Protein AF-0000000084935051 (afdb_homodimer)

Foldseek 3Di:
DQDAAEEEEEALDPVQVVLLDVLQDQALDDVFHGYDYDYDNDPVVVVVVVVVPRHQYYHYDPPRACDDPSVVVVCQVVPPDPRDDDDDDDPDPDDDCCCPVVVDPDDADPPGDSNVSSVVVRVSSVVSVVVVD/DQDAAEEEEEALDPVQVVLLDVLQDQHLDDVFHGHDYDYDNDPVVVVVVVVVPRHQYYHYDPPRACDDPSVVVVCQVVPPDPRDDDDDDDPDPDPDCCCPVVVDPDDADPPGDSNVSSVVVRVSSVVSVVVVD

Radius of gyration: 21.09 Å; Cα contacts (8 Å, |Δi|>4): 535; chains: 2; bounding box: 36×71×48 Å

Nearest PDB structures (foldseek):
  8e9g-assembly1_O  TM=7.417E-01  e=2.378E-11  Mycolicibacterium smegmatis MC2 155
  4b09-assembly5_J  TM=4.794E-01  e=6.454E-03  Escherichia coli str. K-12 substr. MG1655
  4b09-assembly3_E  TM=4.646E-01  e=7.359E-03  Escherichia coli str. K-12 substr. MG1655
  5lwl-assembly1_B  TM=4.349E-01  e=2.543E-01  Lacticaseibacillus paracasei
  5gaj-assembly1_A  TM=3.703E-01  e=7.758E-01  synthetic construct

Structure (mmCIF, N/CA/C/O backbone):
data_AF-0000000084935051-model_v1
#
loop_
_entity.id
_entity.type
_entity.pdbx_description
1 polymer 'Putative two-component system response regulator'
#
loop_
_atom_site.group_PDB
_atom_site.id
_atom_site.type_symbol
_atom_site.label_atom_id
_atom_site.label_alt_id
_atom_site.label_comp_id
_atom_site.label_asym_id
_atom_site.label_entity_id
_atom_site.label_seq_id
_atom_site.pdbx_PDB_ins_code
_atom_site.Cartn_x
_atom_site.Cartn_y
_atom_site.Cartn_z
_atom_site.occupancy
_atom_site.B_iso_or_equiv
_atom_site.auth_seq_id
_atom_site.auth_comp_id
_atom_site.auth_asym_id
_atom_site.auth_atom_id
_atom_site.pdbx_PDB_model_num
ATOM 1 N N . MET A 1 1 ? 5.836 -36.969 -17.844 1 44.44 1 MET A N 1
ATOM 2 C CA . MET A 1 1 ? 4.652 -36.25 -17.375 1 44.44 1 MET A CA 1
ATOM 3 C C . MET A 1 1 ? 4.945 -34.781 -17.172 1 44.44 1 MET A C 1
ATOM 5 O O . MET A 1 1 ? 5.922 -34.406 -16.516 1 44.44 1 MET A O 1
ATOM 9 N N . GLN A 1 2 ? 4.547 -33.969 -18.078 1 57.22 2 GLN A N 1
ATOM 10 C CA . GLN A 1 2 ? 5.094 -32.594 -18.172 1 57.22 2 GLN A CA 1
ATOM 11 C C . GLN A 1 2 ? 4.898 -31.844 -16.859 1 57.22 2 GLN A C 1
ATOM 13 O O . GLN A 1 2 ? 3.793 -31.828 -16.312 1 57.22 2 GLN A O 1
ATOM 18 N N . SER A 1 3 ? 5.906 -31.625 -16.109 1 82.81 3 SER A N 1
ATOM 19 C CA . SER A 1 3 ? 5.891 -31.156 -14.734 1 82.81 3 SER A CA 1
ATOM 20 C C . SER A 1 3 ? 5.207 -29.797 -14.617 1 82.81 3 SER A C 1
ATOM 22 O O . SER A 1 3 ? 5.383 -28.938 -15.477 1 82.81 3 SER A O 1
ATOM 24 N N . SER A 1 4 ? 4.008 -29.812 -13.992 1 93.5 4 SER A N 1
ATOM 25 C CA . SER A 1 4 ? 3.207 -28.609 -13.789 1 93.5 4 SER A CA 1
ATOM 26 C C . SER A 1 4 ? 3.967 -27.562 -12.969 1 93.5 4 SER A C 1
ATOM 28 O O . SER A 1 4 ? 4.852 -27.906 -12.188 1 93.5 4 SER A O 1
ATOM 30 N N . ALA A 1 5 ? 3.795 -26.406 -13.398 1 96.25 5 ALA A N 1
ATOM 31 C CA . ALA A 1 5 ? 4.297 -25.312 -12.555 1 96.25 5 ALA A CA 1
ATOM 32 C C . ALA A 1 5 ? 3.387 -25.094 -11.352 1 96.25 5 ALA A C 1
ATOM 34 O O . ALA A 1 5 ? 2.16 -25.062 -11.492 1 96.25 5 ALA A O 1
ATOM 35 N N . THR A 1 6 ? 3.971 -25.016 -10.203 1 96.81 6 THR A N 1
ATOM 36 C CA . THR A 1 6 ? 3.201 -24.766 -8.992 1 96.81 6 THR A CA 1
ATOM 37 C C . THR A 1 6 ? 3.084 -23.266 -8.719 1 96.81 6 THR A C 1
ATOM 39 O O . THR A 1 6 ? 4.094 -22.578 -8.539 1 96.81 6 THR A O 1
ATOM 42 N N . VAL A 1 7 ? 1.839 -22.75 -8.602 1 97.44 7 VAL A N 1
ATOM 43 C CA . VAL A 1 7 ? 1.553 -21.344 -8.352 1 97.44 7 VAL A CA 1
ATOM 44 C C . VAL A 1 7 ? 0.813 -21.203 -7.023 1 97.44 7 VAL A C 1
ATOM 46 O O . VAL A 1 7 ? -0.27 -21.766 -6.844 1 97.44 7 VAL A O 1
ATOM 49 N N . LEU A 1 8 ? 1.463 -20.516 -6.148 1 97.31 8 LEU A N 1
ATOM 50 C CA . LEU A 1 8 ? 0.81 -20.172 -4.891 1 97.31 8 LEU A CA 1
ATOM 51 C C . LEU A 1 8 ? -0.001 -18.891 -5.023 1 97.31 8 LEU A C 1
ATOM 53 O O . LEU A 1 8 ? 0.495 -17.891 -5.547 1 97.31 8 LEU A O 1
ATOM 57 N N . VAL A 1 9 ? -1.303 -18.922 -4.594 1 96.75 9 VAL A N 1
ATOM 58 C CA . VAL A 1 9 ? -2.166 -17.75 -4.617 1 96.75 9 VAL A CA 1
ATOM 59 C C . VAL A 1 9 ? -2.631 -17.422 -3.203 1 96.75 9 VAL A C 1
ATOM 61 O O . VAL A 1 9 ? -3.219 -18.266 -2.523 1 96.75 9 VAL A O 1
ATOM 64 N N . TYR A 1 10 ? -2.303 -16.172 -2.818 1 93.38 10 TYR A N 1
ATOM 65 C CA . TYR A 1 10 ? -2.717 -15.695 -1.503 1 93.38 10 TYR A CA 1
ATOM 66 C C . TYR A 1 10 ? -3.734 -14.57 -1.622 1 93.38 10 TYR A C 1
ATOM 68 O O . TYR A 1 10 ? -3.467 -13.547 -2.268 1 93.38 10 TYR A O 1
ATOM 76 N N . SER A 1 11 ? -4.84 -14.812 -0.959 1 89.69 11 SER A N 1
ATOM 77 C CA . SER A 1 11 ? -5.844 -13.789 -0.671 1 89.69 11 SER A CA 1
ATOM 78 C C . SER A 1 11 ? -6.777 -14.234 0.449 1 89.69 11 SER A C 1
ATOM 80 O O . SER A 1 11 ? -7.18 -15.398 0.504 1 89.69 11 SER A O 1
ATOM 82 N N . ASP A 1 12 ? -7.082 -13.305 1.289 1 85.38 12 ASP A N 1
ATOM 83 C CA . ASP A 1 12 ? -8.062 -13.633 2.316 1 85.38 12 ASP A CA 1
ATOM 84 C C . ASP A 1 12 ? -9.477 -13.648 1.738 1 85.38 12 ASP A C 1
ATOM 86 O O . ASP A 1 12 ? -10.43 -14.039 2.418 1 85.38 12 ASP A O 1
ATOM 90 N N . ASP A 1 13 ? -9.68 -13.258 0.487 1 87.44 13 ASP A N 1
ATOM 91 C CA . ASP A 1 13 ? -10.961 -13.258 -0.212 1 87.44 13 ASP A CA 1
ATOM 92 C C . ASP A 1 13 ? -11.055 -14.422 -1.198 1 87.44 13 ASP A C 1
ATOM 94 O O . ASP A 1 13 ? -10.32 -14.461 -2.188 1 87.44 13 ASP A O 1
ATOM 98 N N . ALA A 1 14 ? -11.961 -15.32 -0.967 1 93.62 14 ALA A N 1
ATOM 99 C CA . ALA A 1 14 ? -12.109 -16.516 -1.792 1 93.62 14 ALA A CA 1
ATOM 100 C C . ALA A 1 14 ? -12.445 -16.156 -3.234 1 93.62 14 ALA A C 1
ATOM 102 O O . ALA A 1 14 ? -12.023 -16.828 -4.172 1 93.62 14 ALA A O 1
ATOM 103 N N . ASN A 1 15 ? -13.211 -15.078 -3.424 1 93.38 15 ASN A N 1
ATOM 104 C CA . ASN A 1 15 ? -13.562 -14.648 -4.77 1 93.38 15 ASN A CA 1
ATOM 105 C C . ASN A 1 15 ? -12.32 -14.227 -5.562 1 93.38 15 ASN A C 1
ATOM 107 O O . ASN A 1 15 ? -12.211 -14.531 -6.75 1 93.38 15 ASN A O 1
ATOM 111 N N . THR A 1 16 ? -11.414 -13.555 -4.848 1 91.5 16 THR A N 1
ATOM 112 C CA . THR A 1 16 ? -10.172 -13.141 -5.492 1 91.5 16 THR A CA 1
ATOM 113 C C . THR A 1 16 ? -9.352 -14.359 -5.918 1 91.5 16 THR A C 1
ATOM 115 O O . THR A 1 16 ? -8.836 -14.406 -7.039 1 91.5 16 THR A O 1
ATOM 118 N N . ARG A 1 17 ? -9.242 -15.359 -5.027 1 95.38 17 ARG A N 1
ATOM 119 C CA . ARG A 1 17 ? -8.5 -16.578 -5.371 1 95.38 17 ARG A CA 1
ATOM 120 C C . ARG A 1 17 ? -9.117 -17.266 -6.582 1 95.38 17 ARG A C 1
ATOM 122 O O . ARG A 1 17 ? -8.406 -17.703 -7.484 1 95.38 17 ARG A O 1
ATOM 129 N N . GLU A 1 18 ? -10.414 -17.359 -6.645 1 95.62 18 GLU A N 1
ATOM 130 C CA . GLU A 1 18 ? -11.117 -17.984 -7.758 1 95.62 18 GLU A CA 1
ATOM 131 C C . GLU A 1 18 ? -10.891 -17.219 -9.055 1 95.62 18 GLU A C 1
ATOM 133 O O . GLU A 1 18 ? -10.68 -17.828 -10.109 1 95.62 18 GLU A O 1
ATOM 138 N N . GLN A 1 19 ? -10.984 -15.906 -8.977 1 94.56 19 GLN A N 1
ATOM 139 C CA . GLN A 1 19 ? -10.766 -15.055 -10.141 1 94.56 19 GLN A CA 1
ATOM 140 C C . GLN A 1 19 ? -9.375 -15.289 -10.734 1 94.56 19 GLN A C 1
ATOM 142 O O . GLN A 1 19 ? -9.219 -15.344 -11.953 1 94.56 19 GLN A O 1
ATOM 147 N N . VAL A 1 20 ? -8.391 -15.383 -9.898 1 96 20 VAL A N 1
ATOM 148 C CA . VAL A 1 20 ? -7.008 -15.602 -10.312 1 96 20 VAL A CA 1
ATOM 149 C C . VAL A 1 20 ? -6.895 -16.938 -11.047 1 96 20 VAL A C 1
ATOM 151 O O . VAL A 1 20 ? -6.301 -17.016 -12.125 1 96 20 VAL A O 1
ATOM 154 N N . ARG A 1 21 ? -7.453 -17.969 -10.477 1 95.5 21 ARG A N 1
ATOM 155 C CA . ARG A 1 21 ? -7.41 -19.297 -11.078 1 95.5 21 ARG A CA 1
ATOM 156 C C . ARG A 1 21 ? -8.078 -19.281 -12.453 1 95.5 21 ARG A C 1
ATOM 158 O O . ARG A 1 21 ? -7.527 -19.828 -13.414 1 95.5 21 ARG A O 1
ATOM 165 N N . LEU A 1 22 ? -9.211 -18.656 -12.531 1 94.94 22 LEU A N 1
ATOM 166 C CA . LEU A 1 22 ? -9.961 -18.609 -13.781 1 94.94 22 LEU A CA 1
ATOM 167 C C . LEU A 1 22 ? -9.211 -17.812 -14.836 1 94.94 22 LEU A C 1
ATOM 169 O O . LEU A 1 22 ? -9.195 -18.188 -16.016 1 94.94 22 LEU A O 1
ATOM 173 N N . ALA A 1 23 ? -8.617 -16.719 -14.414 1 95.31 23 ALA A N 1
ATOM 174 C CA . ALA A 1 23 ? -7.898 -15.844 -15.336 1 95.31 23 ALA A CA 1
ATOM 175 C C . ALA A 1 23 ? -6.672 -16.531 -15.914 1 95.31 23 ALA A C 1
ATOM 177 O O . ALA A 1 23 ? -6.328 -16.344 -17.078 1 95.31 23 ALA A O 1
ATOM 178 N N . ALA A 1 24 ? -6 -17.297 -15.094 1 94.12 24 ALA A N 1
ATOM 179 C CA . ALA A 1 24 ? -4.801 -18.016 -15.531 1 94.12 24 ALA A CA 1
ATOM 180 C C . ALA A 1 24 ? -5.16 -19.172 -16.453 1 94.12 24 ALA A C 1
ATOM 182 O O . ALA A 1 24 ? -4.445 -19.453 -17.406 1 94.12 24 ALA A O 1
ATOM 183 N N . GLY A 1 25 ? -6.25 -19.812 -16.125 1 90.06 25 GLY A N 1
ATOM 184 C CA . GLY A 1 25 ? -6.559 -21.062 -16.812 1 90.06 25 GLY A CA 1
ATOM 185 C C . GLY A 1 25 ? -5.598 -22.188 -16.453 1 90.06 25 GLY A C 1
ATOM 186 O O . GLY A 1 25 ? -4.836 -22.078 -15.492 1 90.06 25 GLY A O 1
ATOM 187 N N . ARG A 1 26 ? -5.637 -23.281 -17.25 1 89.31 26 ARG A N 1
ATOM 188 C CA . ARG A 1 26 ? -4.789 -24.438 -17 1 89.31 26 ARG A CA 1
ATOM 189 C C . ARG A 1 26 ? -3.385 -24.219 -17.547 1 89.31 26 ARG A C 1
ATOM 191 O O . ARG A 1 26 ? -2.414 -24.781 -17.047 1 89.31 26 ARG A O 1
ATOM 198 N N . ARG A 1 27 ? -3.385 -23.391 -18.547 1 92.69 27 ARG A N 1
ATOM 199 C CA . ARG A 1 27 ? -2.121 -23.078 -19.203 1 92.69 27 ARG A CA 1
ATOM 200 C C . ARG A 1 27 ? -2.072 -21.625 -19.656 1 92.69 27 ARG A C 1
ATOM 202 O O . ARG A 1 27 ? -2.713 -21.25 -20.641 1 92.69 27 ARG A O 1
ATOM 209 N N . PRO A 1 28 ? -1.292 -20.828 -18.969 1 94.44 28 PRO A N 1
ATOM 210 C CA . PRO A 1 28 ? -1.303 -19.391 -19.234 1 94.44 28 PRO A CA 1
ATOM 211 C C . PRO A 1 28 ? -0.692 -19.031 -20.594 1 94.44 28 PRO A C 1
ATOM 213 O O . PRO A 1 28 ? -0.958 -17.953 -21.125 1 94.44 28 PRO A O 1
ATOM 216 N N . ALA A 1 29 ? 0.172 -19.922 -21.109 1 94.19 29 ALA A N 1
ATOM 217 C CA . ALA A 1 29 ? 0.758 -19.781 -22.438 1 94.19 29 ALA A CA 1
ATOM 218 C C . ALA A 1 29 ? 1.163 -21.125 -23.016 1 94.19 29 ALA A C 1
ATOM 220 O O . ALA A 1 29 ? 1.393 -22.078 -22.281 1 94.19 29 ALA A O 1
ATOM 221 N N . SER A 1 30 ? 1.334 -21.188 -24.297 1 93.19 30 SER A N 1
ATOM 222 C CA . SER A 1 30 ? 1.591 -22.453 -24.969 1 93.19 30 SER A CA 1
ATOM 223 C C . SER A 1 30 ? 2.99 -22.969 -24.656 1 93.19 30 SER A C 1
ATOM 225 O O . SER A 1 30 ? 3.232 -24.172 -24.703 1 93.19 30 SER A O 1
ATOM 227 N N . ASP A 1 31 ? 3.881 -22.141 -24.344 1 93.69 31 ASP A N 1
ATOM 228 C CA . ASP A 1 31 ? 5.281 -22.531 -24.188 1 93.69 31 ASP A CA 1
ATOM 229 C C . ASP A 1 31 ? 5.617 -22.781 -22.719 1 93.69 31 ASP A C 1
ATOM 231 O O . ASP A 1 31 ? 6.781 -22.969 -22.375 1 93.69 31 ASP A O 1
ATOM 235 N N . VAL A 1 32 ? 4.582 -22.688 -21.859 1 94.44 32 VAL A N 1
ATOM 236 C CA . VAL A 1 32 ? 4.812 -22.953 -20.438 1 94.44 32 VAL A CA 1
ATOM 237 C C . VAL A 1 32 ? 4.008 -24.188 -20.016 1 94.44 32 VAL A C 1
ATOM 239 O O . VAL A 1 32 ? 3.021 -24.547 -20.672 1 94.44 32 VAL A O 1
ATOM 242 N N . PRO A 1 33 ? 4.488 -24.875 -19.047 1 94.88 33 PRO A N 1
ATOM 243 C CA . PRO A 1 33 ? 3.734 -26.031 -18.578 1 94.88 33 PRO A CA 1
ATOM 244 C C . PRO A 1 33 ? 2.385 -25.656 -17.969 1 94.88 33 PRO A C 1
ATOM 246 O O . PRO A 1 33 ? 2.131 -24.484 -17.703 1 94.88 33 PRO A O 1
ATOM 249 N N . PRO A 1 34 ? 1.568 -26.703 -17.812 1 95.94 34 PRO A N 1
ATOM 250 C CA . PRO A 1 34 ? 0.335 -26.453 -17.062 1 95.94 34 PRO A CA 1
ATOM 251 C C . PRO A 1 34 ? 0.6 -25.984 -15.633 1 95.94 34 PRO A C 1
ATOM 253 O O . PRO A 1 34 ? 1.688 -26.219 -15.094 1 95.94 34 PRO A O 1
ATOM 256 N N . VAL A 1 35 ? -0.457 -25.344 -15.07 1 96.31 35 VAL A N 1
ATOM 257 C CA . VAL A 1 35 ? -0.266 -24.734 -13.758 1 96.31 35 VAL A CA 1
ATOM 258 C C . VAL A 1 35 ? -1.113 -25.469 -12.719 1 96.31 35 VAL A C 1
ATOM 260 O O . VAL A 1 35 ? -2.266 -25.828 -12.984 1 96.31 35 VAL A O 1
ATOM 263 N N . GLU A 1 36 ? -0.529 -25.797 -11.609 1 96.12 36 GLU A N 1
ATOM 264 C CA . GLU A 1 36 ? -1.229 -26.234 -10.406 1 96.12 36 GLU A CA 1
ATOM 265 C C . GLU A 1 36 ? -1.255 -25.141 -9.344 1 96.12 36 GLU A C 1
ATOM 267 O O . GLU A 1 36 ? -0.218 -24.562 -9.023 1 96.12 36 GLU A O 1
ATOM 272 N N . PHE A 1 37 ? -2.461 -24.922 -8.742 1 97.06 37 PHE A N 1
ATOM 273 C CA . PHE A 1 37 ? -2.602 -23.828 -7.797 1 97.06 37 PHE A CA 1
ATOM 274 C C . PHE A 1 37 ? -2.613 -24.344 -6.363 1 97.06 37 PHE A C 1
ATOM 276 O O . PHE A 1 37 ? -3.225 -25.375 -6.078 1 97.06 37 PHE A O 1
ATOM 283 N N . VAL A 1 38 ? -1.902 -23.734 -5.57 1 97 38 VAL A N 1
ATOM 284 C CA . VAL A 1 38 ? -1.997 -23.875 -4.121 1 97 38 VAL A CA 1
ATOM 285 C C . VAL A 1 38 ? -2.6 -22.594 -3.521 1 97 38 VAL A C 1
ATOM 287 O O . VAL A 1 38 ? -1.998 -21.531 -3.592 1 97 38 VAL A O 1
ATOM 290 N N . GLU A 1 39 ? -3.781 -22.734 -2.912 1 96.94 39 GLU A N 1
ATOM 291 C CA . GLU A 1 39 ? -4.484 -21.562 -2.387 1 96.94 39 GLU A CA 1
ATOM 292 C C . GLU A 1 39 ? -4.191 -21.359 -0.902 1 96.94 39 GLU A C 1
ATOM 294 O O . GLU A 1 39 ? -4.211 -22.328 -0.128 1 96.94 39 GLU A O 1
ATOM 299 N N . CYS A 1 40 ? -3.863 -20.172 -0.555 1 94.81 40 CYS A N 1
ATOM 300 C CA . CYS A 1 40 ? -3.646 -19.781 0.833 1 94.81 40 CYS A CA 1
ATOM 301 C C . CYS A 1 40 ? -4.555 -18.625 1.221 1 94.81 40 CYS A C 1
ATOM 303 O O . CYS A 1 40 ? -4.633 -17.625 0.505 1 94.81 40 CYS A O 1
ATOM 305 N N . ALA A 1 41 ? -5.172 -18.781 2.404 1 92.31 41 ALA A N 1
ATOM 306 C CA . ALA A 1 41 ? -6.098 -17.734 2.848 1 92.31 41 ALA A CA 1
ATOM 307 C C . ALA A 1 41 ? -5.477 -16.891 3.947 1 92.31 41 ALA A C 1
ATOM 309 O O . ALA A 1 41 ? -6.066 -15.891 4.371 1 92.31 41 ALA A O 1
ATOM 310 N N . THR A 1 42 ? -4.273 -17.344 4.406 1 85.94 42 THR A N 1
ATOM 311 C CA . THR A 1 42 ? -3.594 -16.625 5.477 1 85.94 42 THR A CA 1
ATOM 312 C C . THR A 1 42 ? -2.102 -16.516 5.184 1 85.94 42 THR A C 1
ATOM 314 O O . THR A 1 42 ? -1.531 -17.344 4.48 1 85.94 42 THR A O 1
ATOM 317 N N . LEU A 1 43 ? -1.52 -15.477 5.738 1 83.81 43 LEU A N 1
ATOM 318 C CA . LEU A 1 43 ? -0.095 -15.242 5.527 1 83.81 43 LEU A CA 1
ATOM 319 C C . LEU A 1 43 ? 0.735 -16.375 6.117 1 83.81 43 LEU A C 1
ATOM 321 O O . LEU A 1 43 ? 1.697 -16.844 5.5 1 83.81 43 LEU A O 1
ATOM 325 N N . PRO A 1 44 ? 0.378 -16.875 7.344 1 84.94 44 PRO A N 1
ATOM 326 C CA . PRO A 1 44 ? 1.146 -18.016 7.871 1 84.94 44 PRO A CA 1
ATOM 327 C C . PRO A 1 44 ? 1.135 -19.219 6.934 1 84.94 44 PRO A C 1
ATOM 329 O O . PRO A 1 44 ? 2.146 -19.906 6.805 1 84.94 44 PRO A O 1
ATOM 332 N N . ALA A 1 45 ? 0.022 -19.469 6.27 1 91.19 45 ALA A N 1
ATOM 333 C CA . ALA A 1 45 ? -0.068 -20.578 5.316 1 91.19 45 ALA A CA 1
ATOM 334 C C . ALA A 1 45 ? 0.868 -20.359 4.133 1 91.19 45 ALA A C 1
ATOM 336 O O . ALA A 1 45 ? 1.472 -21.312 3.625 1 91.19 45 ALA A O 1
ATOM 337 N N . VAL A 1 46 ? 0.992 -19.062 3.711 1 91.38 46 VAL A N 1
ATOM 338 C CA . VAL A 1 46 ? 1.887 -18.719 2.613 1 91.38 46 VAL A CA 1
ATOM 339 C C . VAL A 1 46 ? 3.332 -19.016 3.008 1 91.38 46 VAL A C 1
ATOM 341 O O . VAL A 1 46 ? 4.059 -19.688 2.271 1 91.38 46 VAL A O 1
ATOM 344 N N . LEU A 1 47 ? 3.705 -18.531 4.199 1 87.94 47 LEU A N 1
ATOM 345 C CA . LEU A 1 47 ? 5.082 -18.688 4.66 1 87.94 47 LEU A CA 1
ATOM 346 C C . LEU A 1 47 ? 5.43 -20.172 4.832 1 87.94 47 LEU A C 1
ATOM 348 O O . LEU A 1 47 ? 6.516 -20.609 4.441 1 87.94 47 LEU A O 1
ATOM 352 N N . LYS A 1 48 ? 4.527 -20.875 5.387 1 90.44 48 LYS A N 1
ATOM 353 C CA . LYS A 1 48 ? 4.723 -22.312 5.566 1 90.44 48 LYS A CA 1
ATOM 354 C C . LYS A 1 48 ? 4.914 -23.016 4.227 1 90.44 48 LYS A C 1
ATOM 356 O O . LYS A 1 48 ? 5.848 -23.812 4.059 1 90.44 48 LYS A O 1
ATOM 361 N N . ARG A 1 49 ? 4.02 -22.703 3.281 1 94.62 49 ARG A N 1
ATOM 362 C CA . ARG A 1 49 ? 4.066 -23.359 1.981 1 94.62 49 ARG A CA 1
ATOM 363 C C . ARG A 1 49 ? 5.336 -22.984 1.225 1 94.62 49 ARG A C 1
ATOM 365 O O . ARG A 1 49 ? 5.918 -23.828 0.532 1 94.62 49 ARG A O 1
ATOM 372 N N . LEU A 1 50 ? 5.777 -21.766 1.298 1 93.5 50 LEU A N 1
ATOM 373 C CA . LEU A 1 50 ? 7 -21.328 0.632 1 93.5 50 LEU A CA 1
ATOM 374 C C . LEU A 1 50 ? 8.219 -22 1.252 1 93.5 50 LEU A C 1
ATOM 376 O O . LEU A 1 50 ? 9.172 -22.359 0.544 1 93.5 50 LEU A O 1
ATOM 380 N N . ASP A 1 51 ? 8.148 -22.188 2.535 1 87.56 51 ASP A N 1
ATOM 381 C CA . ASP A 1 51 ? 9.242 -22.844 3.25 1 87.56 51 ASP A CA 1
ATOM 382 C C . ASP A 1 51 ? 9.391 -24.297 2.811 1 87.56 51 ASP A C 1
ATOM 384 O O . ASP A 1 51 ? 10.508 -24.828 2.787 1 87.56 51 ASP A O 1
ATOM 388 N N . GLU A 1 52 ? 8.297 -24.953 2.512 1 91.69 52 GLU A N 1
ATOM 389 C CA . GLU A 1 52 ? 8.305 -26.344 2.061 1 91.69 52 GLU A CA 1
ATOM 390 C C . GLU A 1 52 ? 8.938 -26.469 0.681 1 91.69 52 GLU A C 1
ATOM 392 O O . GLU A 1 52 ? 9.359 -27.562 0.284 1 91.69 52 GLU A O 1
ATOM 397 N N . GLY A 1 53 ? 8.977 -25.375 -0.077 1 89.94 53 GLY A N 1
ATOM 398 C CA . GLY A 1 53 ? 9.578 -25.391 -1.397 1 89.94 53 GLY A CA 1
ATOM 399 C C . GLY A 1 53 ? 8.633 -25.859 -2.488 1 89.94 53 GLY A C 1
ATOM 400 O O . GLY A 1 53 ? 7.465 -26.141 -2.223 1 89.94 53 GLY A O 1
ATOM 401 N N . GLY A 1 54 ? 9.109 -25.766 -3.756 1 92.62 54 GLY A N 1
ATOM 402 C CA . GLY A 1 54 ? 8.383 -26.328 -4.887 1 92.62 54 GLY A CA 1
ATOM 403 C C . GLY A 1 54 ? 7.43 -25.344 -5.535 1 92.62 54 GLY A C 1
ATOM 404 O O . GLY A 1 54 ? 6.719 -25.688 -6.477 1 92.62 54 GLY A O 1
ATOM 405 N N . VAL A 1 55 ? 7.398 -24.172 -5.027 1 96.06 55 VAL A N 1
ATOM 406 C CA . VAL A 1 55 ? 6.566 -23.125 -5.629 1 96.06 55 VAL A CA 1
ATOM 407 C C . VAL A 1 55 ? 7.355 -22.406 -6.719 1 96.06 55 VAL A C 1
ATOM 409 O O . VAL A 1 55 ? 8.484 -21.969 -6.492 1 96.06 55 VAL A O 1
ATOM 412 N N . ASP A 1 56 ? 6.734 -22.297 -7.844 1 95.81 56 ASP A N 1
ATOM 413 C CA . ASP A 1 56 ? 7.422 -21.688 -8.969 1 95.81 56 ASP A CA 1
ATOM 414 C C . ASP A 1 56 ? 7.117 -20.188 -9.047 1 95.81 56 ASP A C 1
ATOM 416 O O . ASP A 1 56 ? 7.98 -19.391 -9.43 1 95.81 56 ASP A O 1
ATOM 420 N N . VAL A 1 57 ? 5.898 -19.812 -8.727 1 96.69 57 VAL A N 1
ATOM 421 C CA . VAL A 1 57 ? 5.469 -18.422 -8.727 1 96.69 57 VAL A CA 1
ATOM 422 C C . VAL A 1 57 ? 4.496 -18.188 -7.57 1 96.69 57 VAL A C 1
ATOM 424 O O . VAL A 1 57 ? 3.672 -19.047 -7.258 1 96.69 57 VAL A O 1
ATOM 427 N N . CYS A 1 58 ? 4.625 -17.031 -6.98 1 95.75 58 CYS A N 1
ATOM 428 C CA . CYS A 1 58 ? 3.723 -16.625 -5.914 1 95.75 58 CYS A CA 1
ATOM 429 C C . CYS A 1 58 ? 2.871 -15.43 -6.352 1 95.75 58 CYS A C 1
ATOM 431 O O . CYS A 1 58 ? 3.4 -14.414 -6.805 1 95.75 58 CYS A O 1
ATOM 433 N N . VAL A 1 59 ? 1.547 -15.578 -6.27 1 94.81 59 VAL A N 1
ATOM 434 C CA . VAL A 1 59 ? 0.6 -14.5 -6.535 1 94.81 59 VAL A CA 1
ATOM 435 C C . VAL A 1 59 ? 0.011 -13.992 -5.219 1 94.81 59 VAL A C 1
ATOM 437 O O . VAL A 1 59 ? -0.623 -14.75 -4.484 1 94.81 59 VAL A O 1
ATOM 440 N N . LEU A 1 60 ? 0.241 -12.75 -4.965 1 89.88 60 LEU A N 1
ATOM 441 C CA . LEU A 1 60 ? -0.173 -12.172 -3.688 1 89.88 60 LEU A CA 1
ATOM 442 C C . LEU A 1 60 ? -1.211 -11.078 -3.896 1 89.88 60 LEU A C 1
ATOM 444 O O . LEU A 1 60 ? -1.036 -10.203 -4.75 1 89.88 60 LEU A O 1
ATOM 448 N N . ASP A 1 61 ? -2.236 -11.188 -3.096 1 85 61 ASP A N 1
ATOM 449 C CA . ASP A 1 61 ? -3.199 -10.094 -3.059 1 85 61 ASP A CA 1
ATOM 450 C C . ASP A 1 61 ? -2.668 -8.914 -2.24 1 85 61 ASP A C 1
ATOM 452 O O . ASP A 1 61 ? -2.553 -9.008 -1.017 1 85 61 ASP A O 1
ATOM 456 N N . GLY A 1 62 ? -2.406 -7.879 -2.857 1 77.69 62 GLY A N 1
ATOM 457 C CA . GLY A 1 62 ? -1.866 -6.695 -2.209 1 77.69 62 GLY A CA 1
ATOM 458 C C . GLY A 1 62 ? -2.842 -6.047 -1.245 1 77.69 62 GLY A C 1
ATOM 459 O O . GLY A 1 62 ? -2.445 -5.23 -0.408 1 77.69 62 GLY A O 1
ATOM 460 N N . GLU A 1 63 ? -4.152 -6.477 -1.315 1 68.62 63 GLU A N 1
ATOM 461 C CA . GLU A 1 63 ? -5.203 -5.84 -0.526 1 68.62 63 GLU A CA 1
ATOM 462 C C . GLU A 1 63 ? -5.594 -6.699 0.671 1 68.62 63 GLU A C 1
ATOM 464 O O . GLU A 1 63 ? -6.469 -6.324 1.454 1 68.62 63 GLU A O 1
ATOM 469 N N . ALA A 1 64 ? -5.102 -7.77 0.766 1 68 64 ALA A N 1
ATOM 470 C CA . ALA A 1 64 ? -5.512 -8.711 1.803 1 68 64 ALA A CA 1
ATOM 471 C C . ALA A 1 64 ? -5.195 -8.172 3.193 1 68 64 ALA A C 1
ATOM 473 O O . ALA A 1 64 ? -5.887 -8.492 4.164 1 68 64 ALA A O 1
ATOM 474 N N . VAL A 1 65 ? -4.145 -7.57 3.465 1 56.81 65 VAL A N 1
ATOM 475 C CA . VAL A 1 65 ? -3.795 -7.055 4.785 1 56.81 65 VAL A CA 1
ATOM 476 C C . VAL A 1 65 ? -3.521 -5.555 4.695 1 56.81 65 VAL A C 1
ATOM 478 O O . VAL A 1 65 ? -2.783 -5.102 3.818 1 56.81 65 VAL A O 1
ATOM 481 N N . PRO A 1 66 ? -4.492 -4.805 5.375 1 50.53 66 PRO A N 1
ATOM 482 C CA . PRO A 1 66 ? -4.156 -3.379 5.426 1 50.53 66 PRO A CA 1
ATOM 483 C C . PRO A 1 66 ? -2.717 -3.129 5.875 1 50.53 66 PRO A C 1
ATOM 485 O O . PRO A 1 66 ? -2.24 -3.768 6.816 1 50.53 66 PRO A O 1
ATOM 488 N N . ALA A 1 67 ? -1.664 -3.105 4.984 1 51.62 67 ALA A N 1
ATOM 489 C CA . ALA A 1 67 ? -0.324 -3.004 5.555 1 51.62 67 ALA A CA 1
ATOM 490 C C . ALA A 1 67 ? 0.395 -1.755 5.051 1 51.62 67 ALA A C 1
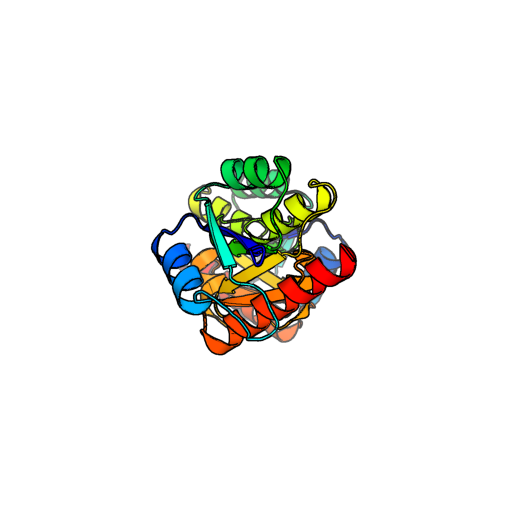ATOM 492 O O . ALA A 1 67 ? -0.016 -1.154 4.055 1 51.62 67 ALA A O 1
ATOM 493 N N . GLY A 1 68 ? 1.245 -1.03 5.875 1 56.47 68 GLY A N 1
ATOM 494 C CA . GLY A 1 68 ? 2.02 0.173 5.613 1 56.47 68 GLY A CA 1
ATOM 495 C C . GLY A 1 68 ? 1.297 1.445 6.016 1 56.47 68 GLY A C 1
ATOM 496 O O . GLY A 1 68 ? 0.563 1.463 7.008 1 56.47 68 GLY A O 1
ATOM 497 N N . GLY A 1 69 ? 1.789 2.465 5.34 1 60.62 69 GLY A N 1
ATOM 498 C CA . GLY A 1 69 ? 1.151 3.736 5.641 1 60.62 69 GLY A CA 1
ATOM 499 C C . GLY A 1 69 ? -0.357 3.699 5.484 1 60.62 69 GLY A C 1
ATOM 500 O O . GLY A 1 69 ? -1.084 4.305 6.273 1 60.62 69 GLY A O 1
ATOM 501 N N . MET A 1 70 ? -0.744 2.789 4.527 1 65.25 70 MET A N 1
ATOM 502 C CA . MET A 1 70 ? -2.184 2.617 4.352 1 65.25 70 MET A CA 1
ATOM 503 C C . MET A 1 70 ? -2.791 1.862 5.527 1 65.25 70 MET A C 1
ATOM 505 O O . MET A 1 70 ? -3.883 2.201 5.992 1 65.25 70 MET A O 1
ATOM 509 N N . GLY A 1 71 ? -2.082 0.862 5.852 1 66.5 71 GLY A N 1
ATOM 510 C CA . GLY A 1 71 ? -2.514 0.139 7.039 1 66.5 71 GLY A CA 1
ATOM 511 C C . GLY A 1 71 ? -2.5 0.991 8.297 1 66.5 71 GLY A C 1
ATOM 512 O O . GLY A 1 71 ? -3.406 0.896 9.125 1 66.5 71 GLY A O 1
ATOM 513 N N . VAL A 1 72 ? -1.465 1.829 8.352 1 71.06 72 VAL A N 1
ATOM 514 C CA . VAL A 1 72 ? -1.37 2.738 9.492 1 71.06 72 VAL A CA 1
ATOM 515 C C . VAL A 1 72 ? -2.562 3.691 9.492 1 71.06 72 VAL A C 1
ATOM 517 O O . VAL A 1 72 ? -3.154 3.955 10.547 1 71.06 72 VAL A O 1
ATOM 520 N N . CYS A 1 73 ? -2.801 4.184 8.312 1 78.25 73 CYS A N 1
ATOM 521 C CA . CYS A 1 73 ? -3.943 5.086 8.203 1 78.25 73 CYS A CA 1
ATOM 522 C C . CYS A 1 73 ? -5.227 4.398 8.656 1 78.25 73 CYS A C 1
ATOM 524 O O . CYS A 1 73 ? -6.004 4.965 9.43 1 78.25 73 CYS A O 1
ATOM 526 N N . ARG A 1 74 ? -5.387 3.188 8.25 1 74.88 74 ARG A N 1
ATOM 527 C CA . ARG A 1 74 ? -6.574 2.432 8.641 1 74.88 74 ARG A CA 1
ATOM 528 C C . ARG A 1 74 ? -6.605 2.195 10.141 1 74.88 74 ARG A C 1
ATOM 530 O O . ARG A 1 74 ? -7.652 2.34 10.781 1 74.88 74 ARG A O 1
ATOM 537 N N . GLN A 1 75 ? -5.547 1.822 10.625 1 73 75 GLN A N 1
ATOM 538 C CA . GLN A 1 75 ? -5.438 1.589 12.062 1 73 75 GLN A CA 1
ATOM 539 C C . GLN A 1 75 ? -5.785 2.848 12.852 1 73 75 GLN A C 1
ATOM 541 O O . GLN A 1 75 ? -6.547 2.789 13.82 1 73 75 GLN A O 1
ATOM 546 N N . ILE A 1 76 ? -5.215 3.922 12.43 1 80.88 76 ILE A N 1
ATOM 547 C CA . ILE A 1 76 ? -5.438 5.195 13.109 1 80.88 76 ILE A CA 1
ATOM 548 C C . ILE A 1 76 ? -6.91 5.586 13 1 80.88 76 ILE A C 1
ATOM 550 O O . ILE A 1 76 ? -7.523 5.988 13.992 1 80.88 76 ILE A O 1
ATOM 554 N N . LYS A 1 77 ? -7.438 5.375 11.844 1 82.12 77 LYS A N 1
ATOM 555 C CA . LYS A 1 77 ? -8.836 5.727 11.625 1 82.12 77 LYS A CA 1
ATOM 556 C C . LYS A 1 77 ? -9.766 4.848 12.453 1 82.12 77 LYS A C 1
ATOM 558 O O . LYS A 1 77 ? -10.805 5.312 12.93 1 82.12 77 LYS A O 1
ATOM 563 N N . ASP A 1 78 ? -9.352 3.67 12.695 1 75.69 78 ASP A N 1
ATOM 564 C CA . ASP A 1 78 ? -10.172 2.713 13.43 1 75.69 78 ASP A CA 1
ATOM 565 C C . ASP A 1 78 ? -10 2.883 14.938 1 75.69 78 ASP A C 1
ATOM 567 O O . ASP A 1 78 ? -10.945 2.703 15.703 1 75.69 78 ASP A O 1
ATOM 571 N N . GLU A 1 79 ? -8.852 3.219 15.297 1 75.94 79 GLU A N 1
ATOM 572 C CA . GLU A 1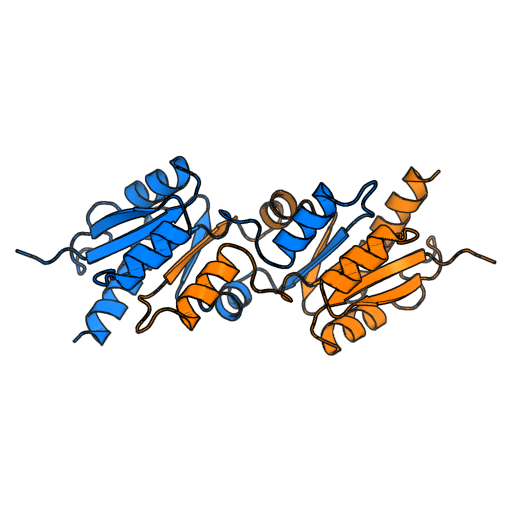 79 ? -8.523 3.098 16.719 1 75.94 79 GLU A CA 1
ATOM 573 C C . GLU A 1 79 ? -8.586 4.453 17.406 1 75.94 79 GLU A C 1
ATOM 575 O O . GLU A 1 79 ? -8.773 4.527 18.625 1 75.94 79 GLU A O 1
ATOM 580 N N . VAL A 1 80 ? -8.242 5.48 16.719 1 81.12 80 VAL A N 1
ATOM 581 C CA . VAL A 1 80 ? -8.172 6.797 17.344 1 81.12 80 VAL A CA 1
ATOM 582 C C . VAL A 1 80 ? -9.555 7.43 17.375 1 81.12 80 VAL A C 1
ATOM 584 O O . VAL A 1 80 ? -10.211 7.57 16.344 1 81.12 80 VAL A O 1
ATOM 587 N N . PHE A 1 81 ? -10.008 7.723 18.609 1 81.88 81 PHE A N 1
ATOM 588 C CA . PHE A 1 81 ? -11.273 8.422 18.766 1 81.88 81 PHE A CA 1
ATOM 589 C C . PHE A 1 81 ? -11.195 9.836 18.188 1 81.88 81 PHE A C 1
ATOM 591 O O . PHE A 1 81 ? -10.227 10.555 18.438 1 81.88 81 PHE A O 1
ATOM 598 N N . ARG A 1 82 ? -12.188 10.156 17.297 1 84.12 82 ARG A N 1
ATOM 599 C CA . ARG A 1 82 ? -12.227 11.461 16.656 1 84.12 82 ARG A CA 1
ATOM 600 C C . ARG A 1 82 ? -10.953 11.719 15.859 1 84.12 82 ARG A C 1
ATOM 602 O O . ARG A 1 82 ? -10.328 12.773 16 1 84.12 82 ARG A O 1
ATOM 609 N N . CYS A 1 83 ? -10.547 10.805 15.125 1 89.75 83 CYS A N 1
ATOM 610 C CA . CYS A 1 83 ? -9.352 10.875 14.289 1 89.75 83 CYS A CA 1
ATOM 611 C C . CYS A 1 83 ? -9.398 12.102 13.383 1 89.75 83 CYS A C 1
ATOM 613 O O . CYS A 1 83 ? -10.398 12.336 12.703 1 89.75 83 CYS A O 1
ATOM 615 N N . PRO A 1 84 ? -8.375 12.891 13.516 1 93.88 84 PRO A N 1
ATOM 616 C CA . PRO A 1 84 ? -8.344 14.008 12.57 1 93.88 84 PRO A CA 1
ATOM 617 C C . PRO A 1 84 ? -8.281 13.555 11.117 1 93.88 84 PRO A C 1
ATOM 619 O O . PRO A 1 84 ? -7.977 12.398 10.836 1 93.88 84 PRO A O 1
ATOM 622 N N . PRO A 1 85 ? -8.625 14.438 10.172 1 94.5 85 PRO A N 1
ATOM 623 C CA . PRO A 1 85 ? -8.445 14.102 8.758 1 94.5 85 PRO A CA 1
ATOM 624 C C . PRO A 1 85 ? -7.02 13.672 8.43 1 94.5 85 PRO A C 1
ATOM 626 O O . PRO A 1 85 ? -6.062 14.211 8.984 1 94.5 85 PRO A O 1
ATOM 629 N N . VAL A 1 86 ? -6.945 12.719 7.559 1 92.31 86 VAL A N 1
ATOM 630 C CA . VAL A 1 86 ? -5.645 12.148 7.227 1 92.31 86 VAL A CA 1
ATOM 631 C C . VAL A 1 86 ? -5.344 12.383 5.75 1 92.31 86 VAL A C 1
ATOM 633 O O . VAL A 1 86 ? -6.176 12.094 4.887 1 92.31 86 VAL A O 1
ATOM 636 N N . LEU A 1 87 ? -4.191 12.922 5.449 1 91.69 87 LEU A N 1
ATOM 637 C CA . LEU A 1 87 ? -3.613 13.055 4.117 1 91.69 87 LEU A CA 1
ATOM 638 C C . LEU A 1 87 ? -2.49 12.047 3.908 1 91.69 87 LEU A C 1
ATOM 640 O O . LEU A 1 87 ? -1.476 12.086 4.609 1 91.69 87 LEU A O 1
ATOM 644 N N . LEU A 1 88 ? -2.652 11.195 2.957 1 86.75 88 LEU A N 1
ATOM 645 C CA . LEU A 1 88 ? -1.676 10.141 2.691 1 86.75 88 LEU A CA 1
ATOM 646 C C . LEU A 1 88 ? -0.736 10.547 1.56 1 86.75 88 LEU A C 1
ATOM 648 O O . LEU A 1 88 ? -1.184 11.023 0.517 1 86.75 88 LEU A O 1
ATOM 652 N N . LEU A 1 89 ? 0.581 10.484 1.826 1 84.69 89 LEU A N 1
ATOM 653 C CA . LEU A 1 89 ? 1.569 10.641 0.764 1 84.69 89 LEU A CA 1
ATOM 654 C C . LEU A 1 89 ? 1.82 9.312 0.059 1 84.69 89 LEU A C 1
ATOM 656 O O . LEU A 1 89 ? 2.127 8.305 0.707 1 84.69 89 LEU A O 1
ATOM 660 N N . ILE A 1 90 ? 1.621 9.258 -1.234 1 73.44 90 ILE A N 1
ATOM 661 C CA . ILE A 1 90 ? 1.77 7.992 -1.95 1 73.44 90 ILE A CA 1
ATOM 662 C C . ILE A 1 90 ? 2.805 8.148 -3.062 1 73.44 90 ILE A C 1
ATOM 664 O O . ILE A 1 90 ? 2.967 9.234 -3.621 1 73.44 90 ILE A O 1
ATOM 668 N N . GLY A 1 91 ? 3.645 7.172 -3.266 1 64.94 91 GLY A N 1
ATOM 669 C CA . GLY A 1 91 ? 4.504 7.203 -4.441 1 64.94 91 GLY A CA 1
ATOM 670 C C . GLY A 1 91 ? 3.729 7.301 -5.742 1 64.94 91 GLY A C 1
ATOM 671 O O . GLY A 1 91 ? 2.518 7.078 -5.766 1 64.94 91 GLY A O 1
ATOM 672 N N . ARG A 1 92 ? 4.414 7.953 -6.742 1 51.91 92 ARG A N 1
ATOM 673 C CA . ARG A 1 92 ? 3.748 8.07 -8.039 1 51.91 92 ARG A CA 1
ATOM 674 C C . ARG A 1 92 ? 3.166 6.73 -8.477 1 51.91 92 ARG A C 1
ATOM 676 O O . ARG A 1 92 ? 3.842 5.703 -8.414 1 51.91 92 ARG A O 1
ATOM 683 N N . PRO A 1 93 ? 1.729 6.684 -8.461 1 49.19 93 PRO A N 1
ATOM 684 C CA . PRO A 1 93 ? 0.916 5.504 -8.758 1 49.19 93 PRO A CA 1
ATOM 685 C C . PRO A 1 93 ? 1.578 4.57 -9.773 1 49.19 93 PRO A C 1
ATOM 687 O O . PRO A 1 93 ? 1.406 3.354 -9.695 1 49.19 93 PRO A O 1
ATOM 690 N N . GLN A 1 94 ? 1.955 5.238 -10.906 1 47 94 GLN A N 1
ATOM 691 C CA . GLN A 1 94 ? 2.137 4.258 -11.977 1 47 94 GLN A CA 1
ATOM 692 C C . GLN A 1 94 ? 2.896 3.033 -11.469 1 47 94 GLN A C 1
ATOM 694 O O . GLN A 1 94 ? 3.168 2.912 -10.273 1 47 94 GLN A O 1
ATOM 699 N N . ASP A 1 95 ? 4.133 2.504 -12.055 1 45.91 95 ASP A N 1
ATOM 700 C CA . ASP A 1 95 ? 5.008 1.35 -12.234 1 45.91 95 ASP A CA 1
ATOM 701 C C . ASP A 1 95 ? 5.906 1.147 -11.016 1 45.91 95 ASP A C 1
ATOM 703 O O . ASP A 1 95 ? 6.023 0.032 -10.508 1 45.91 95 ASP A O 1
ATOM 707 N N . ALA A 1 96 ? 6.484 2.168 -10.625 1 46.22 96 ALA A N 1
ATOM 708 C CA . ALA A 1 96 ? 7.785 2.096 -9.953 1 46.22 96 ALA A CA 1
ATOM 709 C C . ALA A 1 96 ? 7.625 1.785 -8.469 1 46.22 96 ALA A C 1
ATOM 711 O O . ALA A 1 96 ? 8.422 1.042 -7.898 1 46.22 96 ALA A O 1
ATOM 712 N N . TRP A 1 97 ? 6.645 2.357 -7.824 1 48.41 97 TRP A N 1
ATOM 713 C CA . TRP A 1 97 ? 6.582 2.225 -6.375 1 48.41 97 TRP A CA 1
ATOM 714 C C . TRP A 1 97 ? 6.289 0.784 -5.973 1 48.41 97 TRP A C 1
ATOM 716 O O . TRP A 1 97 ? 6.875 0.267 -5.016 1 48.41 97 TRP A O 1
ATOM 726 N N . LEU A 1 98 ? 5.199 0.275 -6.742 1 52.75 98 LEU A N 1
ATOM 727 C CA . LEU A 1 98 ? 4.871 -1.112 -6.43 1 52.75 98 LEU A CA 1
ATOM 728 C C . LEU A 1 98 ? 6.113 -1.993 -6.5 1 52.75 98 LEU A C 1
ATOM 730 O O . LEU A 1 98 ? 6.324 -2.846 -5.633 1 52.75 98 LEU A O 1
ATOM 734 N N . ALA A 1 99 ? 6.836 -1.629 -7.586 1 51.5 99 ALA A N 1
ATOM 735 C CA . ALA A 1 99 ? 8.008 -2.482 -7.789 1 51.5 99 ALA A CA 1
ATOM 736 C C . ALA A 1 99 ? 9.078 -2.195 -6.742 1 51.5 99 ALA A C 1
ATOM 738 O O . ALA A 1 99 ? 9.672 -3.121 -6.18 1 51.5 99 ALA A O 1
ATOM 739 N N . THR A 1 100 ? 9.227 -0.9 -6.512 1 53.84 100 THR A N 1
ATOM 740 C CA . THR A 1 100 ? 10.359 -0.542 -5.66 1 53.84 100 THR A CA 1
ATOM 741 C C . THR A 1 100 ? 10.086 -0.934 -4.207 1 53.84 100 THR A C 1
ATOM 743 O O . THR A 1 100 ? 10.945 -1.528 -3.551 1 53.84 100 THR A O 1
ATOM 746 N N . TRP A 1 101 ? 8.891 -0.754 -3.939 1 58.84 101 TRP A N 1
ATOM 747 C CA . TRP A 1 101 ? 8.656 -0.937 -2.512 1 58.84 101 TRP A CA 1
ATOM 748 C C . TRP A 1 101 ? 8.352 -2.396 -2.191 1 58.84 101 TRP A C 1
ATOM 750 O O . TRP A 1 101 ? 8.742 -2.902 -1.138 1 58.84 101 TRP A O 1
ATOM 760 N N . SER A 1 102 ? 7.625 -3.004 -3.123 1 65.44 102 SER A N 1
ATOM 761 C CA . SER A 1 102 ? 7.238 -4.383 -2.854 1 65.44 102 SER A CA 1
ATOM 762 C C . SER A 1 102 ? 8.336 -5.359 -3.268 1 65.44 102 SER A C 1
ATOM 764 O O . SER A 1 102 ? 8.367 -6.5 -2.803 1 65.44 102 SER A O 1
ATOM 766 N N . ARG A 1 103 ? 9.273 -4.969 -4.074 1 75.44 103 ARG A N 1
ATOM 767 C CA . ARG A 1 103 ? 10.266 -5.832 -4.703 1 75.44 103 ARG A CA 1
ATOM 768 C C . ARG A 1 103 ? 9.602 -6.941 -5.508 1 75.44 103 ARG A C 1
ATOM 770 O O . ARG A 1 103 ? 10.211 -7.98 -5.773 1 75.44 103 ARG A O 1
ATOM 777 N N . ALA A 1 104 ? 8.32 -6.723 -5.789 1 82.12 104 ALA A N 1
ATOM 778 C CA . ALA A 1 104 ? 7.617 -7.688 -6.629 1 82.12 104 ALA A CA 1
ATOM 779 C C . ALA A 1 104 ? 8.227 -7.746 -8.023 1 82.12 104 ALA A C 1
ATOM 781 O O . ALA A 1 104 ? 8.789 -6.758 -8.508 1 82.12 104 ALA A O 1
ATOM 782 N N . ASP A 1 105 ? 8.109 -8.938 -8.625 1 87.38 105 ASP A N 1
ATOM 783 C CA . ASP A 1 105 ? 8.664 -9.125 -9.961 1 87.38 105 ASP A CA 1
ATOM 784 C C . ASP A 1 105 ? 7.703 -8.602 -11.031 1 87.38 105 ASP A C 1
ATOM 786 O O . ASP A 1 105 ? 8.117 -8.289 -12.148 1 87.38 105 ASP A O 1
ATOM 790 N N . ALA A 1 106 ? 6.422 -8.562 -10.734 1 85.38 106 ALA A N 1
ATOM 791 C CA . ALA A 1 106 ? 5.367 -8.023 -11.594 1 85.38 106 ALA A CA 1
ATOM 792 C C . 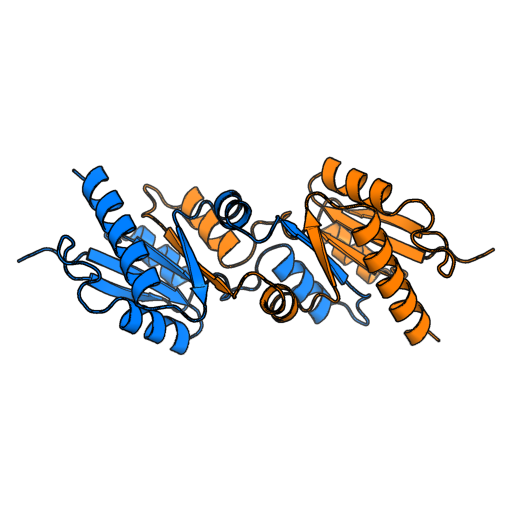ALA A 1 106 ? 4.145 -7.617 -10.773 1 85.38 106 ALA A C 1
ATOM 794 O O . ALA A 1 106 ? 4 -8.031 -9.617 1 85.38 106 ALA A O 1
ATOM 795 N N . ALA A 1 107 ? 3.334 -6.797 -11.406 1 84 107 ALA A N 1
ATOM 796 C CA . ALA A 1 107 ? 2.086 -6.379 -10.773 1 84 107 ALA A CA 1
ATOM 797 C C . ALA A 1 107 ? 0.958 -6.289 -11.797 1 84 107 ALA A C 1
ATOM 799 O O . ALA A 1 107 ? 1.176 -5.867 -12.938 1 84 107 ALA A O 1
ATOM 800 N N . VAL A 1 108 ? -0.229 -6.77 -11.383 1 84 108 VAL A N 1
ATOM 801 C CA . VAL A 1 108 ? -1.423 -6.656 -12.211 1 84 108 VAL A CA 1
ATOM 802 C C . VAL A 1 108 ? -2.566 -6.059 -11.398 1 84 108 VAL A C 1
ATOM 804 O O . VAL A 1 108 ? -2.611 -6.211 -10.172 1 84 108 VAL A O 1
ATOM 807 N N . THR A 1 109 ? -3.463 -5.375 -12.023 1 78.62 109 THR A N 1
ATOM 808 C CA . THR A 1 109 ? -4.559 -4.695 -11.344 1 78.62 109 THR A CA 1
ATOM 809 C C . THR A 1 109 ? -5.715 -5.656 -11.086 1 78.62 109 THR A C 1
ATOM 811 O O . THR A 1 109 ? -5.887 -6.641 -11.812 1 78.62 109 THR A O 1
ATOM 814 N N . LEU A 1 110 ? -6.465 -5.305 -10.023 1 78.06 110 LEU A N 1
ATOM 815 C CA . LEU A 1 110 ? -7.754 -5.941 -9.773 1 78.06 110 LEU A CA 1
ATOM 816 C C . LEU A 1 110 ? -8.898 -5.074 -10.297 1 78.06 110 LEU A C 1
ATOM 818 O O . LEU A 1 110 ? -8.852 -3.848 -10.18 1 78.06 110 LEU A O 1
ATOM 822 N N . PRO A 1 111 ? -9.977 -5.594 -10.914 1 82.06 111 PRO A N 1
ATOM 823 C CA . PRO A 1 111 ? -10.148 -7.012 -11.227 1 82.06 111 PRO A CA 1
ATOM 824 C C . PRO A 1 111 ? -9.172 -7.512 -12.281 1 82.06 111 PRO A C 1
ATOM 826 O O . PRO A 1 111 ? -8.789 -6.758 -13.188 1 82.06 111 PRO A O 1
ATOM 829 N N . VAL A 1 112 ? -8.875 -8.695 -12.188 1 86.94 112 VAL A N 1
ATOM 830 C CA . VAL A 1 112 ? -7.832 -9.242 -13.047 1 86.94 112 VAL A CA 1
ATOM 831 C C . VAL A 1 112 ? -8.344 -9.328 -14.484 1 86.94 112 VAL A C 1
ATOM 833 O O . VAL A 1 112 ? -9.469 -9.773 -14.727 1 86.94 112 VAL A O 1
ATOM 836 N N . GLU A 1 113 ? -7.594 -8.781 -15.375 1 88.75 113 GLU A N 1
ATOM 837 C CA . GLU A 1 113 ? -7.812 -9.008 -16.797 1 88.75 113 GLU A CA 1
ATOM 838 C C . GLU A 1 113 ? -7.137 -10.297 -17.266 1 88.75 113 GLU A C 1
ATOM 840 O O . GLU A 1 113 ? -5.91 -10.414 -17.203 1 88.75 113 GLU A O 1
ATOM 845 N N . PRO A 1 114 ? -7.941 -11.234 -17.766 1 93.75 114 PRO A N 1
ATOM 846 C CA . PRO A 1 114 ? -7.426 -12.586 -18.016 1 93.75 114 PRO A CA 1
ATOM 847 C C . PRO A 1 114 ? -6.203 -12.594 -18.922 1 93.75 114 PRO A C 1
ATOM 849 O O . PRO A 1 114 ? -5.215 -13.273 -18.641 1 93.75 114 PRO A O 1
ATOM 852 N N . VAL A 1 115 ? -6.203 -11.867 -20.031 1 93.38 115 VAL A N 1
ATOM 853 C CA . VAL A 1 115 ? -5.105 -11.898 -21 1 93.38 115 VAL A CA 1
ATOM 854 C C . VAL A 1 115 ? -3.842 -11.328 -20.359 1 93.38 115 VAL A C 1
ATOM 856 O O . VAL A 1 115 ? -2.77 -11.93 -20.438 1 93.38 115 VAL A O 1
ATOM 859 N N . GLU A 1 116 ? -3.973 -10.172 -19.688 1 92.06 116 GLU A N 1
ATOM 860 C CA . GLU A 1 116 ? -2.836 -9.531 -19.031 1 92.06 116 GLU A CA 1
ATOM 861 C C . GLU A 1 116 ? -2.279 -10.406 -17.906 1 92.06 116 GLU A C 1
ATOM 863 O O . GLU A 1 116 ? -1.062 -10.539 -17.766 1 92.06 116 GLU A O 1
ATOM 868 N N . PHE A 1 117 ? -3.166 -10.938 -17.172 1 94.19 117 PHE A N 1
ATOM 869 C CA . PHE A 1 117 ? -2.752 -11.766 -16.047 1 94.19 117 PHE A CA 1
ATOM 870 C C . PHE A 1 117 ? -2 -13 -16.531 1 94.19 117 PHE A C 1
ATOM 872 O O . PHE A 1 117 ? -0.915 -13.305 -16.031 1 94.19 117 PHE A O 1
ATOM 879 N N . ALA A 1 118 ? -2.613 -13.703 -17.516 1 96.31 118 ALA A N 1
ATOM 880 C CA . ALA A 1 118 ? -2 -14.922 -18.047 1 96.31 118 ALA A CA 1
ATOM 881 C C . ALA A 1 118 ? -0.617 -14.633 -18.625 1 96.31 118 ALA A C 1
ATOM 883 O O . ALA A 1 118 ? 0.323 -15.398 -18.406 1 96.31 118 ALA A O 1
ATOM 884 N N . ALA A 1 119 ? -0.52 -13.547 -19.297 1 95.81 119 ALA A N 1
ATOM 885 C CA . ALA A 1 119 ? 0.759 -13.18 -19.891 1 95.81 119 ALA A CA 1
ATOM 886 C C . ALA A 1 119 ? 1.81 -12.906 -18.828 1 95.81 119 ALA A C 1
ATOM 888 O O . ALA A 1 119 ? 2.957 -13.344 -18.953 1 95.81 119 ALA A O 1
ATOM 889 N N . SER A 1 120 ? 1.45 -12.211 -17.781 1 95 120 SER A N 1
ATOM 890 C CA . SER A 1 120 ? 2.371 -11.883 -16.688 1 95 120 SER A CA 1
ATOM 891 C C . SER A 1 120 ? 2.811 -13.141 -15.945 1 95 120 SER A C 1
ATOM 893 O O . SER A 1 120 ? 3.99 -13.297 -15.625 1 95 120 SER A O 1
ATOM 895 N N . LEU A 1 121 ? 1.832 -13.977 -15.695 1 96.81 121 LEU A N 1
ATOM 896 C CA . LEU A 1 121 ? 2.127 -15.227 -15 1 96.81 121 LEU A CA 1
ATOM 897 C C . LEU A 1 121 ? 3.072 -16.094 -15.82 1 96.81 121 LEU A C 1
ATOM 899 O O . LEU A 1 121 ? 4.043 -16.641 -15.289 1 96.81 121 LEU A O 1
ATOM 903 N N . ALA A 1 122 ? 2.795 -16.203 -17.141 1 96.81 122 ALA A N 1
ATOM 904 C CA . ALA A 1 122 ? 3.633 -17 -18.031 1 96.81 122 ALA A CA 1
ATOM 905 C C . ALA A 1 122 ? 5.066 -16.469 -18.047 1 96.81 122 ALA A C 1
ATOM 907 O O . ALA A 1 122 ? 6.02 -17.266 -18.016 1 96.81 122 ALA A O 1
ATOM 908 N N . ALA A 1 123 ? 5.191 -15.227 -18.094 1 96 123 ALA A N 1
ATOM 909 C CA . ALA A 1 123 ? 6.516 -14.617 -18.109 1 96 123 ALA A CA 1
ATOM 910 C C . ALA A 1 123 ? 7.309 -14.977 -16.859 1 96 123 ALA A C 1
ATOM 912 O O . ALA A 1 123 ? 8.508 -15.258 -16.938 1 96 123 ALA A O 1
ATOM 913 N N . LEU A 1 124 ? 6.648 -14.992 -15.758 1 95.88 124 LEU A N 1
ATOM 914 C CA . LEU A 1 124 ? 7.316 -15.297 -14.492 1 95.88 124 LEU A CA 1
ATOM 915 C C . LEU A 1 124 ? 7.676 -16.781 -14.414 1 95.88 124 LEU A C 1
ATOM 917 O O . LEU A 1 124 ? 8.727 -17.141 -13.867 1 95.88 124 LEU A O 1
ATOM 921 N N . ILE A 1 125 ? 6.789 -17.578 -14.953 1 95.44 125 ILE A N 1
ATOM 922 C CA . ILE A 1 125 ? 7.07 -19.016 -14.992 1 95.44 125 ILE A CA 1
ATOM 923 C C . ILE A 1 125 ? 8.305 -19.266 -15.852 1 95.44 125 ILE A C 1
ATOM 925 O O . ILE A 1 125 ? 9.18 -20.047 -15.469 1 95.44 125 ILE A O 1
ATOM 929 N N . ARG A 1 126 ? 8.383 -18.578 -17 1 94.5 126 ARG A N 1
ATOM 930 C CA . ARG A 1 126 ? 9.547 -18.703 -17.875 1 94.5 126 ARG A CA 1
ATOM 931 C C . ARG A 1 126 ? 10.828 -18.328 -17.141 1 94.5 126 ARG A C 1
ATOM 933 O O . ARG A 1 126 ? 11.836 -19.016 -17.234 1 94.5 126 ARG A O 1
ATOM 940 N N . SER A 1 127 ? 10.727 -17.219 -16.438 1 91.25 127 SER A N 1
ATOM 941 C CA . SER A 1 127 ? 11.891 -16.703 -15.719 1 91.25 127 SER A CA 1
ATOM 942 C C . SER A 1 127 ? 12.359 -17.688 -14.656 1 91.25 127 SER A C 1
ATOM 944 O O . SER A 1 127 ? 13.562 -17.891 -14.477 1 91.25 127 SER A O 1
ATOM 946 N N . ARG A 1 128 ? 11.445 -18.25 -13.969 1 90.69 128 ARG A N 1
ATOM 947 C CA . ARG A 1 128 ? 11.75 -19.219 -12.914 1 90.69 128 ARG A CA 1
ATOM 948 C C . ARG A 1 128 ? 12.383 -20.469 -13.492 1 90.69 128 ARG A C 1
ATOM 950 O O . ARG A 1 128 ? 13.359 -20.984 -12.938 1 90.69 128 ARG A O 1
ATOM 957 N N . LEU A 1 129 ? 11.844 -20.938 -14.555 1 86.25 129 LEU A N 1
ATOM 958 C CA . LEU A 1 129 ? 12.305 -22.188 -15.141 1 86.25 129 LEU A CA 1
ATOM 959 C C . LEU A 1 129 ? 13.648 -22 -15.828 1 86.25 129 LEU A C 1
ATOM 961 O O . LEU A 1 129 ? 14.43 -22.953 -15.945 1 86.25 129 LEU A O 1
ATOM 965 N N . SER A 1 130 ? 13.898 -20.734 -16.203 1 81.62 130 SER A N 1
ATOM 966 C CA . SER A 1 130 ? 15.188 -20.438 -16.828 1 81.62 130 SER A CA 1
ATOM 967 C C . SER A 1 130 ? 16.297 -20.391 -15.781 1 81.62 130 SER A C 1
ATOM 969 O O . SER A 1 130 ? 17.453 -20.641 -16.094 1 81.62 130 SER A O 1
ATOM 971 N N . ILE A 1 131 ? 16.031 -19.938 -14.625 1 69.94 131 ILE A N 1
ATOM 972 C CA . ILE A 1 131 ? 17.016 -19.859 -13.547 1 69.94 131 ILE A CA 1
ATOM 973 C C . ILE A 1 131 ? 17.344 -21.266 -13.031 1 69.94 131 ILE A C 1
ATOM 975 O O . ILE A 1 131 ? 18.484 -21.562 -12.703 1 69.94 131 ILE A O 1
ATOM 979 N N . ASP A 1 132 ? 16.328 -22.031 -12.914 1 64.75 132 ASP A N 1
ATOM 980 C CA . ASP A 1 132 ? 16.531 -23.391 -12.422 1 64.75 132 ASP A CA 1
ATOM 981 C C . ASP A 1 132 ? 17.25 -24.25 -13.453 1 64.75 132 ASP A C 1
ATOM 983 O O . ASP A 1 132 ? 17.812 -25.297 -13.125 1 64.75 132 ASP A O 1
ATOM 987 N N . ALA A 1 133 ? 17.391 -23.688 -14.758 1 55.47 133 ALA A N 1
ATOM 988 C CA . ALA A 1 133 ? 18.172 -24.391 -15.766 1 55.47 133 ALA A CA 1
ATOM 989 C C . ALA A 1 133 ? 19.641 -23.938 -15.734 1 55.47 133 ALA A C 1
ATOM 991 O O . ALA A 1 133 ? 19.922 -22.781 -15.414 1 55.47 133 ALA A O 1
ATOM 992 N N . MET B 1 1 ? -4.867 35.719 19.188 1 44.5 1 MET B N 1
ATOM 993 C CA . MET B 1 1 ? -3.715 35.094 18.547 1 44.5 1 MET B CA 1
ATOM 994 C C . MET B 1 1 ? -4.156 33.969 17.641 1 44.5 1 MET B C 1
ATOM 996 O O . MET B 1 1 ? -4.91 33.062 18.047 1 44.5 1 MET B O 1
ATOM 1000 N N . GLN B 1 2 ? -4.199 34.188 16.375 1 57.09 2 GLN B N 1
ATOM 1001 C CA . GLN B 1 2 ? -4.941 33.312 15.477 1 57.09 2 GLN B CA 1
ATOM 1002 C C . GLN B 1 2 ? -4.457 31.859 15.594 1 57.09 2 GLN B C 1
ATOM 1004 O O . GLN B 1 2 ? -3.252 31.594 15.539 1 57.09 2 GLN B O 1
ATOM 1009 N N . SER B 1 3 ? -5.18 31.016 16.203 1 82.88 3 SER B N 1
ATOM 1010 C CA . SER B 1 3 ? -4.793 29.672 16.641 1 82.88 3 SER B CA 1
ATOM 1011 C C . SER B 1 3 ? -4.332 28.812 15.477 1 82.88 3 SER B C 1
ATOM 1013 O O . SER B 1 3 ? -4.914 28.875 14.391 1 82.88 3 SER B O 1
ATOM 1015 N N . SER B 1 4 ? -3.02 28.516 15.461 1 93.56 4 SER B N 1
ATOM 1016 C CA . SER B 1 4 ? -2.395 27.719 14.414 1 93.56 4 SER B CA 1
ATOM 1017 C C . SER B 1 4 ? -3.027 26.328 14.336 1 93.56 4 SER B C 1
ATOM 1019 O O . SER B 1 4 ? -3.57 25.828 15.328 1 93.56 4 SER B O 1
ATOM 1021 N N . ALA B 1 5 ? -3.186 25.938 13.164 1 96.25 5 ALA B N 1
ATOM 1022 C CA . ALA B 1 5 ? -3.576 24.531 12.9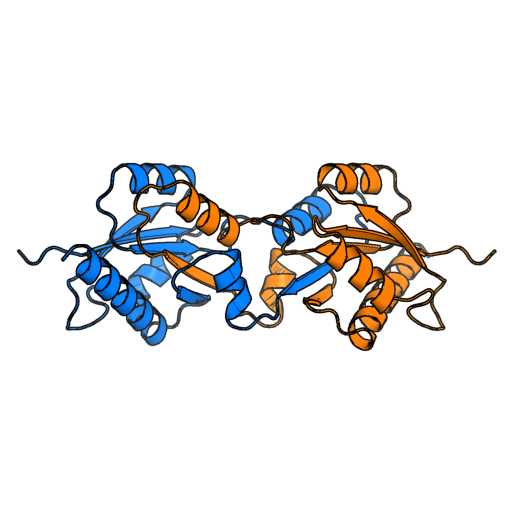77 1 96.25 5 ALA B CA 1
ATOM 1023 C C . ALA B 1 5 ? -2.395 23.609 13.211 1 96.25 5 ALA B C 1
ATOM 1025 O O . ALA B 1 5 ? -1.288 23.859 12.734 1 96.25 5 ALA B O 1
ATOM 1026 N N . THR B 1 6 ? -2.607 22.609 13.984 1 96.75 6 THR B N 1
ATOM 1027 C CA . THR B 1 6 ? -1.556 21.625 14.258 1 96.75 6 THR B CA 1
ATOM 1028 C C . THR B 1 6 ? -1.598 20.5 13.242 1 96.75 6 THR B C 1
ATOM 1030 O O . THR B 1 6 ? -2.602 19.781 13.141 1 96.75 6 THR B O 1
ATOM 1033 N N . VAL B 1 7 ? -0.474 20.25 12.531 1 97.44 7 VAL B N 1
ATOM 1034 C CA . VAL B 1 7 ? -0.351 19.203 11.516 1 97.44 7 VAL B CA 1
ATOM 1035 C C . VAL B 1 7 ? 0.722 18.203 11.938 1 97.44 7 VAL B C 1
ATOM 1037 O O . VAL B 1 7 ? 1.883 18.578 12.125 1 97.44 7 VAL B O 1
ATOM 1040 N N . LEU B 1 8 ? 0.269 17.016 12.125 1 97.31 8 LEU B N 1
ATOM 1041 C CA . LEU B 1 8 ? 1.21 15.93 12.383 1 97.31 8 LEU B CA 1
ATOM 1042 C C . LEU B 1 8 ? 1.729 15.328 11.086 1 97.31 8 LEU B C 1
ATOM 1044 O O . LEU B 1 8 ? 0.946 15.031 10.18 1 97.31 8 LEU B O 1
ATOM 1048 N N . VAL B 1 9 ? 3.084 15.203 10.953 1 96.81 9 VAL B N 1
ATOM 1049 C CA . VAL B 1 9 ? 3.699 14.594 9.781 1 96.81 9 VAL B CA 1
ATOM 1050 C C . VAL B 1 9 ? 4.512 13.367 10.195 1 96.81 9 VAL B C 1
ATOM 1052 O O . VAL B 1 9 ? 5.402 13.469 11.047 1 96.81 9 VAL B O 1
ATOM 1055 N N . TYR B 1 10 ? 4.129 12.25 9.57 1 93.44 10 TYR B N 1
ATOM 1056 C CA . TYR B 1 10 ? 4.844 11.008 9.836 1 93.44 10 TYR B CA 1
ATOM 1057 C C . TYR B 1 10 ? 5.586 10.516 8.602 1 93.44 10 TYR B C 1
ATOM 1059 O O . TYR B 1 10 ? 4.98 10.328 7.539 1 93.44 10 TYR B O 1
ATOM 1067 N N . SER B 1 11 ? 6.855 10.32 8.82 1 89.75 11 SER B N 1
ATOM 1068 C CA . SER B 1 11 ? 7.73 9.594 7.902 1 89.75 11 SER B CA 1
ATOM 1069 C C . SER B 1 11 ? 9.016 9.156 8.594 1 89.75 11 SER B C 1
ATOM 1071 O O . SER B 1 11 ? 9.594 9.906 9.383 1 89.75 11 SER B O 1
ATOM 1073 N N . ASP B 1 12 ? 9.414 7.969 8.281 1 85.5 12 ASP B N 1
ATOM 1074 C CA . ASP B 1 12 ? 10.695 7.535 8.812 1 85.5 12 ASP B CA 1
ATOM 1075 C C . ASP B 1 12 ? 11.852 8.172 8.047 1 85.5 12 ASP B C 1
ATOM 1077 O O . ASP B 1 12 ? 13.016 8.039 8.438 1 85.5 12 ASP B O 1
ATOM 1081 N N . ASP B 1 13 ? 11.609 8.898 6.965 1 87.56 13 ASP B N 1
ATOM 1082 C CA . ASP B 1 13 ? 12.602 9.609 6.164 1 87.56 13 ASP B CA 1
ATOM 1083 C C . ASP B 1 13 ? 12.57 11.109 6.453 1 87.56 13 ASP B C 1
ATOM 1085 O O . ASP B 1 13 ? 11.586 11.789 6.148 1 87.56 13 ASP B O 1
ATOM 1089 N N . ALA B 1 14 ? 13.633 11.633 6.988 1 93.75 14 ALA B N 1
ATOM 1090 C CA . ALA B 1 14 ? 13.711 13.039 7.375 1 93.75 14 ALA B CA 1
ATOM 1091 C C . ALA B 1 14 ? 13.539 13.945 6.168 1 93.75 14 ALA B C 1
ATOM 1093 O O . ALA B 1 14 ? 12.969 15.039 6.281 1 93.75 14 ALA B O 1
ATOM 1094 N N . ASN B 1 15 ? 14.023 13.523 5.012 1 93.5 15 ASN B N 1
ATOM 1095 C CA . ASN B 1 15 ? 13.875 14.32 3.801 1 93.5 15 ASN B CA 1
ATOM 1096 C C . ASN B 1 15 ? 12.414 14.484 3.414 1 93.5 15 ASN B C 1
ATOM 1098 O O . ASN B 1 15 ? 11.992 15.57 3 1 93.5 15 ASN B O 1
ATOM 1102 N N . THR B 1 16 ? 11.664 13.398 3.59 1 91.5 16 THR B N 1
ATOM 1103 C CA . THR B 1 16 ? 10.234 13.461 3.293 1 91.5 16 THR B CA 1
ATOM 1104 C C . THR B 1 16 ? 9.531 14.445 4.227 1 91.5 16 THR B C 1
ATOM 1106 O O . THR B 1 16 ? 8.719 15.258 3.781 1 91.5 16 THR B O 1
ATOM 1109 N N . ARG B 1 17 ? 9.852 14.383 5.539 1 95.5 17 ARG B N 1
ATOM 1110 C CA . ARG B 1 17 ? 9.242 15.312 6.488 1 95.5 17 ARG B CA 1
ATOM 1111 C C . ARG B 1 17 ? 9.57 16.75 6.125 1 95.5 17 ARG B C 1
ATOM 1113 O O . ARG B 1 17 ? 8.703 17.625 6.164 1 95.5 17 ARG B O 1
ATOM 1120 N N . GLU B 1 18 ? 10.789 17.031 5.762 1 95.62 18 GLU B N 1
ATOM 1121 C CA . GLU B 1 18 ? 11.219 18.375 5.383 1 95.62 18 GLU B CA 1
ATOM 1122 C C . GLU B 1 18 ? 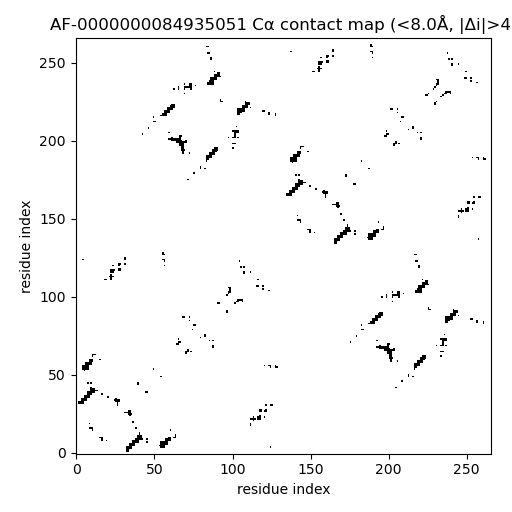10.492 18.859 4.121 1 95.62 18 GLU B C 1
ATOM 1124 O O . GLU B 1 18 ? 10.07 20.016 4.043 1 95.62 18 GLU B O 1
ATOM 1129 N N . GLN B 1 19 ? 10.391 17.969 3.139 1 94.69 19 GLN B N 1
ATOM 1130 C CA . GLN B 1 19 ? 9.695 18.281 1.894 1 94.69 19 GLN B CA 1
ATOM 1131 C C . GLN B 1 19 ? 8.25 18.688 2.156 1 94.69 19 GLN B C 1
ATOM 1133 O O . GLN B 1 19 ? 7.75 19.641 1.551 1 94.69 19 GLN B O 1
ATOM 1138 N N . VAL B 1 20 ? 7.59 17.984 3.027 1 96 20 VAL B N 1
ATOM 1139 C CA . VAL B 1 20 ? 6.199 18.25 3.379 1 96 20 VAL B CA 1
ATOM 1140 C C . VAL B 1 20 ? 6.082 19.641 4.008 1 96 20 VAL B C 1
ATOM 1142 O O . VAL B 1 20 ? 5.211 20.422 3.631 1 96 20 VAL B O 1
ATOM 1145 N N . ARG B 1 21 ? 6.938 19.922 4.934 1 95.5 21 ARG B N 1
ATOM 1146 C CA . ARG B 1 21 ? 6.922 21.219 5.605 1 95.5 21 ARG B CA 1
ATOM 1147 C C . ARG B 1 21 ? 7.133 22.359 4.609 1 95.5 21 ARG B C 1
ATOM 1149 O O . ARG B 1 21 ? 6.414 23.359 4.641 1 95.5 21 ARG B O 1
ATOM 1156 N N .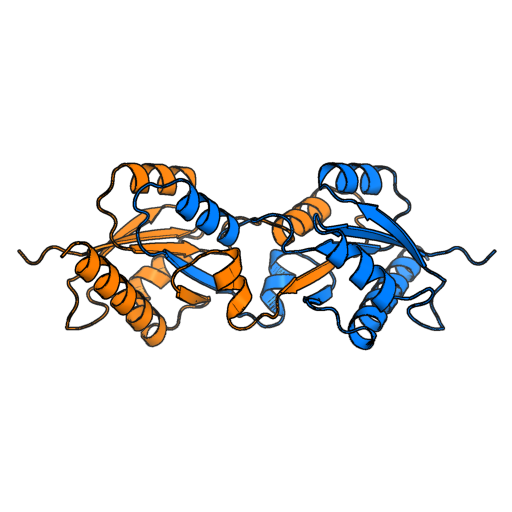 LEU B 1 22 ? 8.078 22.172 3.744 1 94.94 22 LEU B N 1
ATOM 1157 C CA . LEU B 1 22 ? 8.406 23.203 2.758 1 94.94 22 LEU B CA 1
ATOM 1158 C C . LEU B 1 22 ? 7.254 23.391 1.775 1 94.94 22 LEU B C 1
ATOM 1160 O O . LEU B 1 22 ? 6.941 24.516 1.394 1 94.94 22 LEU B O 1
ATOM 1164 N N . ALA B 1 23 ? 6.652 22.297 1.376 1 95.31 23 ALA B N 1
ATOM 1165 C CA . ALA B 1 23 ? 5.562 22.344 0.406 1 95.31 23 ALA B CA 1
ATOM 1166 C C . ALA B 1 23 ? 4.344 23.062 0.985 1 95.31 23 ALA B C 1
ATOM 1168 O O . ALA B 1 23 ? 3.639 23.781 0.272 1 95.31 23 ALA B O 1
ATOM 1169 N N . ALA B 1 24 ? 4.074 22.828 2.248 1 94.12 24 ALA B N 1
ATOM 1170 C CA . ALA B 1 24 ? 2.926 23.438 2.908 1 94.12 24 ALA B CA 1
ATOM 1171 C C . ALA B 1 24 ? 3.172 24.922 3.156 1 94.12 24 ALA B C 1
ATOM 1173 O O . ALA B 1 24 ? 2.256 25.734 3.031 1 94.12 24 ALA B O 1
ATOM 1174 N N . GLY B 1 25 ? 4.406 25.234 3.477 1 89.94 25 GLY B N 1
ATOM 1175 C CA . GLY B 1 25 ? 4.695 26.594 3.943 1 89.94 25 GLY B CA 1
ATOM 1176 C C . GLY B 1 25 ? 4.074 26.891 5.293 1 89.94 25 GLY B C 1
ATOM 1177 O O . GLY B 1 25 ? 3.635 25.984 6.004 1 89.94 25 GLY B O 1
ATOM 1178 N N . ARG B 1 26 ? 4.047 28.203 5.66 1 89.19 26 ARG B N 1
ATOM 1179 C CA . ARG B 1 26 ? 3.508 28.625 6.945 1 89.19 26 ARG B CA 1
ATOM 1180 C C . ARG B 1 26 ? 1.986 28.719 6.898 1 89.19 26 ARG B C 1
ATOM 1182 O O . ARG B 1 26 ? 1.316 28.531 7.918 1 89.19 26 ARG B O 1
ATOM 1189 N N . ARG B 1 27 ? 1.558 28.953 5.695 1 92.62 27 ARG B N 1
ATOM 1190 C CA . ARG B 1 27 ? 0.121 29.078 5.477 1 92.62 27 ARG B CA 1
ATOM 1191 C C . ARG B 1 27 ? -0.286 28.5 4.129 1 92.62 27 ARG B C 1
ATOM 1193 O O . ARG B 1 27 ? -0.032 29.094 3.082 1 92.62 27 ARG B O 1
ATOM 1200 N N . PRO B 1 28 ? -0.945 27.359 4.156 1 94.44 28 PRO B N 1
ATOM 1201 C CA . PRO B 1 28 ? -1.24 26.656 2.904 1 94.44 28 PRO B CA 1
ATOM 1202 C C . PRO B 1 28 ? -2.271 27.391 2.049 1 94.44 28 PRO B C 1
ATOM 1204 O O . PRO B 1 28 ? -2.344 27.172 0.837 1 94.44 28 PRO B O 1
ATOM 1207 N N . ALA B 1 29 ? -3.111 28.234 2.697 1 94.06 29 ALA B N 1
ATOM 1208 C CA . ALA B 1 29 ? -4.086 29.062 2.002 1 94.06 29 ALA B CA 1
ATOM 1209 C C . ALA B 1 29 ? -4.426 30.312 2.822 1 94.06 29 ALA B C 1
ATOM 1211 O O . ALA B 1 29 ? -4.27 30.312 4.047 1 94.06 29 ALA B O 1
ATOM 1212 N N . SER B 1 30 ? -4.957 31.281 2.182 1 93.06 30 SER B N 1
ATOM 1213 C CA . SER B 1 30 ? -5.207 32.562 2.83 1 93.06 30 SER B CA 1
ATOM 1214 C C . SER B 1 30 ? -6.348 32.469 3.838 1 93.06 30 SER B C 1
ATOM 1216 O O . SER B 1 30 ? -6.391 33.219 4.809 1 93.06 30 SER B O 1
ATOM 1218 N N . ASP B 1 31 ? -7.223 31.594 3.676 1 93.62 31 ASP B N 1
ATOM 1219 C CA . ASP B 1 31 ? -8.43 31.531 4.492 1 93.62 31 ASP B CA 1
ATOM 1220 C C . ASP B 1 31 ? -8.266 30.516 5.625 1 93.62 31 ASP B C 1
ATOM 1222 O O . ASP B 1 31 ? -9.234 30.188 6.32 1 93.62 31 ASP B O 1
ATOM 1226 N N . VAL B 1 32 ? -7.055 29.938 5.727 1 94.44 32 VAL B N 1
ATOM 1227 C CA . VAL B 1 32 ? -6.801 29 6.82 1 94.44 32 VAL B CA 1
ATOM 1228 C C . VAL B 1 32 ? -5.727 29.562 7.742 1 94.44 32 VAL B C 1
ATOM 1230 O O . VAL B 1 32 ? -4.941 30.422 7.34 1 94.44 32 VAL B O 1
ATOM 1233 N N . PRO B 1 33 ? -5.773 29.172 8.969 1 94.88 33 PRO B N 1
ATOM 1234 C CA . PRO B 1 33 ? -4.738 29.656 9.891 1 94.88 33 PRO B CA 1
ATOM 1235 C C . PRO B 1 33 ? -3.346 29.141 9.531 1 94.88 33 PRO B C 1
ATOM 1237 O O . PRO B 1 33 ? -3.209 28.219 8.719 1 94.88 33 PRO B O 1
ATOM 1240 N N . PRO B 1 34 ? -2.361 29.812 10.156 1 95.88 34 PRO B N 1
ATOM 1241 C CA . PRO B 1 34 ? -1.017 29.25 10.016 1 95.88 34 PRO B CA 1
ATOM 1242 C C . PRO B 1 34 ? -0.909 27.828 10.57 1 95.88 34 PRO B C 1
ATOM 1244 O O . PRO B 1 34 ? -1.739 27.406 11.383 1 95.88 34 PRO B O 1
ATOM 1247 N N . VAL B 1 35 ? 0.15 27.141 10.078 1 96.31 35 VAL B N 1
ATOM 1248 C CA . VAL B 1 35 ? 0.27 25.734 10.43 1 96.31 35 VAL B CA 1
ATOM 1249 C C . VAL B 1 35 ? 1.492 25.516 11.32 1 96.31 35 VAL B C 1
ATOM 1251 O O . VAL B 1 35 ? 2.551 26.109 11.078 1 96.31 35 VAL B O 1
ATOM 1254 N N . GLU B 1 36 ? 1.326 24.797 12.375 1 96.12 36 GLU B N 1
ATOM 1255 C CA . GLU B 1 36 ? 2.414 24.25 13.188 1 96.12 36 GLU B CA 1
ATOM 1256 C C . GLU B 1 36 ? 2.586 22.75 12.953 1 96.12 36 GLU B C 1
ATOM 1258 O O . GLU B 1 36 ? 1.617 22 13.031 1 96.12 36 GLU B O 1
ATOM 1263 N N . PHE B 1 37 ? 3.861 22.328 12.766 1 97.06 37 PHE B N 1
ATOM 1264 C CA . PHE B 1 37 ? 4.105 20.922 12.43 1 97.06 37 PHE B CA 1
ATOM 1265 C C . PHE B 1 37 ? 4.633 20.156 13.641 1 97.06 37 PHE B C 1
ATOM 1267 O O . PHE B 1 37 ? 5.457 20.672 14.398 1 97.06 37 PHE B O 1
ATOM 1274 N N . VAL B 1 38 ? 4.113 19.078 13.852 1 97 38 VAL B N 1
ATOM 1275 C CA . VAL B 1 38 ? 4.664 18.062 14.758 1 97 38 VAL B CA 1
ATOM 1276 C C . VAL B 1 38 ? 5.211 16.891 13.953 1 97 38 VAL B C 1
ATOM 1278 O O . VAL B 1 38 ? 4.457 16.188 13.281 1 97 38 VAL B O 1
ATOM 1281 N N . GLU B 1 39 ? 6.52 16.688 14.039 1 97 39 GLU B N 1
ATOM 1282 C CA . GLU B 1 39 ? 7.156 15.648 13.234 1 97 39 GLU B CA 1
ATOM 1283 C C . GLU B 1 39 ? 7.297 14.352 14.031 1 97 39 GLU B C 1
ATOM 1285 O O . GLU B 1 39 ? 7.699 14.375 15.195 1 97 39 GLU B O 1
ATOM 1290 N N . CYS B 1 40 ? 6.922 13.289 13.422 1 94.88 40 CYS B N 1
ATOM 1291 C CA . CYS B 1 40 ? 7.074 11.953 13.984 1 94.88 40 CYS B CA 1
ATOM 1292 C C . CYS B 1 40 ? 7.863 11.055 13.047 1 94.88 40 CYS B C 1
ATOM 1294 O O . CYS B 1 40 ? 7.562 10.977 11.852 1 94.88 40 CYS B O 1
ATOM 1296 N N . ALA B 1 41 ? 8.812 10.32 13.648 1 92.31 41 ALA B N 1
ATOM 1297 C CA . ALA B 1 41 ? 9.656 9.453 12.828 1 92.31 41 ALA B CA 1
ATOM 1298 C C . ALA B 1 41 ? 9.273 7.984 13 1 92.31 41 ALA B C 1
ATOM 1300 O O . ALA B 1 41 ? 9.805 7.113 12.312 1 92.31 41 ALA B O 1
ATOM 1301 N N . THR B 1 42 ? 8.359 7.77 13.992 1 85.88 42 THR B N 1
ATOM 1302 C CA . THR B 1 42 ? 7.922 6.402 14.273 1 85.88 42 THR B CA 1
ATOM 1303 C C . THR B 1 42 ? 6.41 6.344 14.469 1 85.88 42 THR B C 1
ATOM 1305 O O . THR B 1 42 ? 5.793 7.332 14.875 1 85.88 42 THR B O 1
ATOM 1308 N N . LEU B 1 43 ? 5.855 5.18 14.188 1 83.69 43 LEU B N 1
ATOM 1309 C CA . LEU B 1 43 ? 4.418 4.996 14.328 1 83.69 43 LEU B CA 1
ATOM 1310 C C . LEU B 1 43 ? 3.988 5.148 15.781 1 83.69 43 LEU B C 1
ATOM 1312 O O . LEU B 1 43 ? 2.969 5.777 16.062 1 83.69 43 LEU B O 1
ATOM 1316 N N . PRO B 1 44 ? 4.773 4.582 16.75 1 84.88 44 PRO B N 1
ATOM 1317 C CA . PRO B 1 44 ? 4.387 4.789 18.156 1 84.88 44 PRO B CA 1
ATOM 1318 C C . PRO B 1 44 ? 4.305 6.266 18.531 1 84.88 44 PRO B C 1
ATOM 1320 O O . PRO B 1 44 ? 3.422 6.66 19.297 1 84.88 44 PRO B O 1
ATOM 1323 N N . ALA B 1 45 ? 5.188 7.086 18.016 1 91.06 45 ALA B N 1
ATOM 1324 C CA . ALA B 1 45 ? 5.16 8.523 18.281 1 91.06 45 ALA B CA 1
ATOM 1325 C C . ALA B 1 45 ? 3.889 9.156 17.719 1 91.06 45 ALA B C 1
ATOM 1327 O O . ALA B 1 45 ? 3.316 10.062 18.328 1 91.06 45 ALA B O 1
ATOM 1328 N N . VAL B 1 46 ? 3.443 8.656 16.531 1 91.25 46 VAL B N 1
ATOM 1329 C CA . VAL B 1 46 ? 2.219 9.148 15.914 1 91.25 46 VAL B CA 1
ATOM 1330 C C . VAL B 1 46 ? 1.022 8.836 16.812 1 91.25 46 VAL B C 1
ATOM 1332 O O . VAL B 1 46 ? 0.224 9.719 17.125 1 91.25 46 VAL B O 1
ATOM 1335 N N . LEU B 1 47 ? 0.952 7.57 17.25 1 87.81 47 LEU B N 1
ATOM 1336 C CA . LEU B 1 47 ? -0.18 7.125 18.062 1 87.81 47 LEU B CA 1
ATOM 1337 C C . LEU B 1 47 ? -0.229 7.875 19.375 1 87.81 47 LEU B C 1
ATOM 1339 O O . LEU B 1 47 ? -1.301 8.305 19.828 1 87.81 47 LEU B O 1
ATOM 1343 N N . LYS B 1 48 ? 0.902 8.023 19.969 1 90.38 48 LYS B N 1
ATOM 1344 C CA . LYS B 1 48 ? 0.993 8.773 21.219 1 90.38 48 LYS B CA 1
ATOM 1345 C C . LYS B 1 48 ? 0.518 10.211 21.047 1 90.38 48 LYS B C 1
ATOM 1347 O O . LYS B 1 48 ? -0.292 10.703 21.828 1 90.38 48 LYS B O 1
ATOM 1352 N N . ARG B 1 49 ? 1.027 10.852 19.984 1 94.5 49 ARG B N 1
ATOM 1353 C CA . ARG B 1 49 ? 0.694 12.25 19.75 1 94.5 49 ARG B CA 1
ATOM 1354 C C . ARG B 1 49 ? -0.787 12.414 19.422 1 94.5 49 ARG B C 1
ATOM 1356 O O . ARG B 1 49 ? -1.414 13.391 19.844 1 94.5 49 ARG B O 1
ATOM 1363 N N . LEU B 1 50 ? -1.372 11.531 18.672 1 93.44 50 LEU B N 1
ATOM 1364 C CA . LEU B 1 50 ? -2.791 11.594 18.344 1 93.44 50 LEU B CA 1
ATOM 1365 C C . LEU B 1 50 ? -3.652 11.375 19.578 1 93.44 50 LEU B C 1
ATOM 1367 O O . LEU B 1 50 ? -4.703 12.008 19.734 1 93.44 50 LEU B O 1
ATOM 1371 N N . ASP B 1 51 ? -3.162 10.531 20.438 1 87.38 51 ASP B N 1
ATOM 1372 C CA . ASP B 1 51 ? -3.877 10.25 21.688 1 87.38 51 ASP B CA 1
ATOM 1373 C C . ASP B 1 51 ? -3.924 11.477 22.578 1 87.38 51 ASP B C 1
ATOM 1375 O O . ASP B 1 51 ? -4.895 11.688 23.312 1 87.38 51 ASP B O 1
ATOM 1379 N N . GLU B 1 52 ? -2.881 12.258 22.578 1 91.69 52 GLU B N 1
ATOM 1380 C CA . GLU B 1 52 ? -2.799 13.477 23.359 1 91.69 52 GLU B CA 1
ATOM 1381 C C . GLU B 1 52 ? -3.793 14.523 22.875 1 91.69 52 GLU B C 1
ATOM 1383 O O . GLU B 1 52 ? -4.133 15.461 23.594 1 91.69 52 GLU B O 1
ATOM 1388 N N . GLY B 1 53 ? -4.23 14.414 21.609 1 89.94 53 GLY B N 1
ATOM 1389 C CA . GLY B 1 53 ? -5.195 15.344 21.047 1 89.94 53 GLY B CA 1
ATOM 1390 C C . GLY B 1 53 ? -4.555 16.594 20.5 1 89.94 53 GLY B C 1
ATOM 1391 O O . GLY B 1 53 ? -3.328 16.734 20.5 1 89.94 53 GLY B O 1
ATOM 1392 N N . GLY B 1 54 ? -5.391 17.453 19.844 1 92.62 54 GLY B N 1
ATOM 1393 C CA . GLY B 1 54 ? -4.949 18.766 19.406 1 92.62 54 GLY B CA 1
ATOM 1394 C C . GLY B 1 54 ? -4.402 18.766 17.984 1 92.62 54 GLY B C 1
ATOM 1395 O O . GLY B 1 54 ? -3.959 19.812 17.484 1 92.62 54 GLY B O 1
ATOM 1396 N N . VAL B 1 55 ? -4.406 17.641 17.375 1 96.06 55 VAL B N 1
ATOM 1397 C CA . VAL B 1 55 ? -3.973 17.547 15.984 1 96.06 55 VAL B CA 1
ATOM 1398 C C . VAL B 1 55 ? -5.152 17.828 15.055 1 96.06 55 VAL B C 1
ATOM 1400 O O . VAL B 1 55 ? -6.219 17.219 15.211 1 96.06 55 VAL B O 1
ATOM 1403 N N . ASP B 1 56 ? -4.918 18.703 14.148 1 95.81 56 ASP B N 1
ATOM 1404 C CA . ASP B 1 56 ? -6.004 19.078 13.25 1 95.81 56 ASP B CA 1
ATOM 1405 C C . ASP B 1 56 ? -5.973 18.234 11.977 1 95.81 56 ASP B C 1
ATOM 1407 O O . ASP B 1 56 ? -7.023 17.922 11.414 1 95.81 56 ASP B O 1
ATOM 1411 N N . VAL B 1 57 ? -4.797 17.922 11.492 1 96.69 57 VAL B N 1
ATOM 1412 C CA . VAL B 1 57 ? -4.605 17.094 10.305 1 96.69 57 VAL B CA 1
ATOM 1413 C C . VAL B 1 57 ? -3.383 16.203 10.484 1 96.69 57 VAL B C 1
ATOM 1415 O O . VAL B 1 57 ? -2.379 16.625 11.062 1 96.69 57 VAL B O 1
ATOM 1418 N N . CYS B 1 58 ? -3.506 15.016 9.984 1 95.69 58 CYS B N 1
ATOM 1419 C CA . CYS B 1 58 ? -2.398 14.062 10 1 95.69 58 CYS B CA 1
ATOM 1420 C C . CYS B 1 58 ? -1.916 13.766 8.586 1 95.69 58 CYS B C 1
ATOM 1422 O O . CYS B 1 58 ? -2.711 13.398 7.723 1 95.69 58 CYS B O 1
ATOM 1424 N N . VAL B 1 59 ? -0.625 13.977 8.336 1 94.81 59 VAL B N 1
ATOM 1425 C CA . VAL B 1 59 ? 0.015 13.633 7.07 1 94.81 59 VAL B CA 1
ATOM 1426 C C . VAL B 1 59 ? 0.884 12.391 7.258 1 94.81 59 VAL B C 1
ATOM 1428 O O . VAL B 1 59 ? 1.823 12.391 8.055 1 94.81 59 VAL B O 1
ATOM 1431 N N . LEU B 1 60 ? 0.547 11.367 6.539 1 89.75 60 LEU B N 1
ATOM 1432 C CA . LEU B 1 60 ? 1.229 10.094 6.707 1 89.75 60 LEU B CA 1
ATOM 1433 C C . LEU B 1 60 ? 1.968 9.695 5.434 1 89.75 60 LEU B C 1
ATOM 1435 O O . LEU B 1 60 ? 1.407 9.773 4.336 1 89.75 60 LEU B O 1
ATOM 1439 N N . ASP B 1 61 ? 3.189 9.305 5.656 1 84.94 61 ASP B N 1
ATOM 1440 C CA . ASP B 1 61 ? 3.934 8.719 4.547 1 84.94 61 ASP B CA 1
ATOM 1441 C C . ASP B 1 61 ? 3.498 7.277 4.293 1 84.94 61 ASP B C 1
ATOM 1443 O O . ASP B 1 61 ? 3.771 6.387 5.102 1 84.94 61 ASP B O 1
ATOM 1447 N N . GLY B 1 62 ? 2.906 7.051 3.236 1 77.69 62 GLY B N 1
ATOM 1448 C CA . GLY B 1 62 ? 2.41 5.734 2.877 1 77.69 62 GLY B CA 1
ATOM 1449 C C . GLY B 1 62 ? 3.518 4.723 2.637 1 77.69 62 GLY B C 1
ATOM 1450 O O . GLY B 1 62 ? 3.271 3.516 2.625 1 77.69 62 GLY B O 1
ATOM 1451 N N . GLU B 1 63 ? 4.789 5.238 2.518 1 68.75 63 GLU B N 1
ATOM 1452 C CA . GLU B 1 63 ? 5.914 4.379 2.16 1 68.75 63 GLU B CA 1
ATOM 1453 C C . GLU B 1 63 ? 6.789 4.086 3.375 1 68.75 63 GLU B C 1
ATOM 1455 O O . GLU B 1 63 ? 7.816 3.414 3.258 1 68.75 63 GLU B O 1
ATOM 1460 N N . ALA B 1 64 ? 6.52 4.594 4.391 1 68.12 64 ALA B N 1
ATOM 1461 C CA . ALA B 1 64 ? 7.371 4.465 5.57 1 68.12 64 ALA B CA 1
ATOM 1462 C C . ALA B 1 64 ? 7.43 3.016 6.047 1 68.12 64 ALA B C 1
ATOM 1464 O O . ALA B 1 64 ? 8.438 2.58 6.605 1 68.12 64 ALA B O 1
ATOM 1465 N N . VAL B 1 65 ? 6.441 2.287 6.113 1 57.31 65 VAL B N 1
ATOM 1466 C CA . VAL B 1 65 ? 6.453 0.905 6.586 1 57.31 65 VAL B CA 1
ATOM 1467 C C . VAL B 1 65 ? 5.906 -0.015 5.496 1 57.31 65 VAL B C 1
ATOM 1469 O O . VAL B 1 65 ? 4.859 0.264 4.906 1 57.31 65 VAL B O 1
ATOM 1472 N N . PRO B 1 66 ? 6.895 -0.881 4.992 1 50.94 66 PRO B N 1
ATOM 1473 C CA . PRO B 1 66 ? 6.348 -1.872 4.062 1 50.94 66 PRO B CA 1
ATOM 1474 C C . PRO B 1 66 ? 5.109 -2.578 4.613 1 50.94 66 PRO B C 1
ATOM 1476 O O . PRO B 1 66 ? 5.094 -2.979 5.781 1 50.94 66 PRO B O 1
ATOM 1479 N N . ALA B 1 67 ? 3.857 -2.07 4.402 1 51.97 67 ALA B N 1
ATOM 1480 C CA . ALA B 1 67 ? 2.768 -2.775 5.07 1 51.97 67 ALA B CA 1
ATOM 1481 C C . ALA B 1 67 ? 1.76 -3.312 4.055 1 51.97 67 ALA B C 1
ATOM 1483 O O . ALA B 1 67 ? 1.779 -2.922 2.885 1 51.97 67 ALA B O 1
ATOM 1484 N N . GLY B 1 68 ? 1.076 -4.457 4.281 1 56.94 68 GLY B N 1
ATOM 1485 C CA . GLY B 1 68 ? 0.103 -5.152 3.453 1 56.94 68 GLY B CA 1
ATOM 1486 C C . GLY B 1 68 ? 0.734 -6.145 2.492 1 56.94 68 GLY B C 1
ATOM 1487 O O . GLY B 1 68 ? 1.722 -6.797 2.83 1 56.94 68 GLY B O 1
ATOM 1488 N N . GLY B 1 69 ? -0.063 -6.34 1.465 1 60.66 69 GLY B N 1
ATOM 1489 C CA . GLY B 1 69 ? 0.456 -7.266 0.471 1 60.66 69 GLY B CA 1
ATOM 1490 C C . GLY B 1 69 ? 1.841 -6.895 -0.024 1 60.66 69 GLY B C 1
ATOM 1491 O O . GLY B 1 69 ? 2.684 -7.77 -0.239 1 60.66 69 GLY B O 1
ATOM 1492 N N . MET B 1 70 ? 2.045 -5.539 0.002 1 65.5 70 MET B N 1
ATOM 1493 C CA . MET B 1 70 ? 3.373 -5.082 -0.396 1 65.5 70 MET B CA 1
ATOM 1494 C C . MET B 1 70 ? 4.406 -5.41 0.677 1 65.5 70 MET B C 1
ATOM 1496 O O . MET B 1 70 ? 5.527 -5.809 0.363 1 65.5 70 MET B O 1
ATOM 1500 N N . GLY B 1 71 ? 3.973 -5.145 1.844 1 66.88 71 GLY B N 1
ATOM 1501 C CA . GLY B 1 71 ? 4.836 -5.523 2.951 1 66.88 71 GLY B CA 1
ATOM 1502 C C . GLY B 1 71 ? 5.09 -7.016 3.027 1 66.88 71 GLY B C 1
ATOM 1503 O O . GLY B 1 71 ? 6.207 -7.449 3.309 1 66.88 71 GLY B O 1
ATOM 1504 N N . VAL B 1 72 ? 4.016 -7.754 2.729 1 71.5 72 VAL B N 1
ATOM 1505 C CA . VAL B 1 72 ? 4.148 -9.203 2.717 1 71.5 72 VAL B CA 1
ATOM 1506 C C . VAL B 1 72 ? 5.137 -9.625 1.634 1 71.5 72 VAL B C 1
ATOM 1508 O O . VAL B 1 72 ? 5.984 -10.492 1.862 1 71.5 72 VAL B O 1
ATOM 1511 N N . CYS B 1 73 ? 4.93 -9.008 0.513 1 78.44 73 CYS B N 1
ATOM 1512 C CA . CYS B 1 73 ? 5.852 -9.32 -0.577 1 78.44 73 CYS B CA 1
ATOM 1513 C C . CYS B 1 73 ? 7.289 -9.031 -0.174 1 78.44 73 CYS B C 1
ATOM 1515 O O . CYS B 1 73 ? 8.18 -9.852 -0.397 1 78.44 73 CYS B O 1
ATOM 1517 N N . ARG B 1 74 ? 7.488 -7.918 0.458 1 75.12 74 ARG B N 1
ATOM 1518 C CA . ARG B 1 74 ? 8.828 -7.551 0.901 1 75.12 74 ARG B CA 1
ATOM 1519 C C . ARG B 1 74 ? 9.359 -8.539 1.936 1 75.12 74 ARG B C 1
ATOM 1521 O O . ARG B 1 74 ? 10.516 -8.953 1.873 1 75.12 74 ARG B O 1
ATOM 1528 N N . GLN B 1 75 ? 8.555 -8.844 2.822 1 73.25 75 GLN B N 1
ATOM 1529 C CA . GLN B 1 75 ? 8.922 -9.805 3.855 1 73.25 75 GLN B CA 1
ATOM 1530 C C . GLN B 1 75 ? 9.32 -11.141 3.242 1 73.25 75 GLN B C 1
ATOM 1532 O O . GLN B 1 75 ? 10.344 -11.719 3.615 1 73.25 75 GLN B O 1
ATOM 1537 N N . ILE B 1 76 ? 8.508 -11.594 2.357 1 81.12 76 ILE B N 1
ATOM 1538 C CA . ILE B 1 76 ? 8.75 -12.875 1.701 1 81.12 76 ILE B CA 1
ATOM 1539 C C . ILE B 1 76 ? 10.055 -12.812 0.905 1 81.12 76 ILE B C 1
ATOM 1541 O O . ILE B 1 76 ? 10.883 -13.719 0.98 1 81.12 76 ILE B O 1
ATOM 1545 N N . LYS B 1 77 ? 10.227 -11.719 0.25 1 82.44 77 LYS B N 1
ATOM 1546 C CA . LYS B 1 77 ? 11.422 -11.555 -0.566 1 82.44 77 LYS B CA 1
ATOM 1547 C C . LYS B 1 77 ? 12.672 -11.477 0.304 1 82.44 77 LYS B C 1
ATOM 1549 O O . LYS B 1 77 ? 13.734 -11.969 -0.084 1 82.44 77 LYS B O 1
ATOM 1554 N N . ASP B 1 78 ? 12.523 -10.977 1.458 1 75.75 78 ASP B N 1
ATOM 1555 C CA . ASP B 1 78 ? 13.656 -10.797 2.361 1 75.75 78 ASP B CA 1
ATOM 1556 C C . ASP B 1 78 ? 13.93 -12.078 3.152 1 75.75 78 ASP B C 1
ATOM 1558 O O . ASP B 1 78 ? 15.086 -12.398 3.443 1 75.75 78 ASP B O 1
ATOM 1562 N N . GLU B 1 79 ? 12.906 -12.75 3.438 1 76.19 79 GLU B N 1
ATOM 1563 C CA . GLU B 1 79 ? 13.055 -13.797 4.441 1 76.19 79 GLU B CA 1
ATOM 1564 C C . GLU B 1 79 ? 13.133 -15.18 3.795 1 76.19 79 GLU B C 1
ATOM 1566 O O . GLU B 1 79 ? 13.672 -16.109 4.387 1 76.19 79 GLU B O 1
ATOM 1571 N N . VAL B 1 80 ? 12.461 -15.352 2.707 1 81.5 80 VAL B N 1
ATOM 1572 C CA . VAL B 1 80 ? 12.406 -16.672 2.088 1 81.5 80 VAL B CA 1
ATOM 1573 C C . VAL B 1 80 ? 13.633 -16.891 1.205 1 81.5 80 VAL B C 1
ATOM 1575 O O . VAL B 1 80 ? 13.898 -16.078 0.305 1 81.5 80 VAL B O 1
ATOM 1578 N N . PHE B 1 81 ? 14.398 -17.922 1.563 1 82.19 81 PHE B N 1
ATOM 1579 C CA . PHE B 1 81 ? 15.555 -18.281 0.745 1 82.19 81 PHE B CA 1
ATOM 1580 C C . PHE B 1 81 ? 15.109 -18.75 -0.639 1 82.19 81 PHE B C 1
ATOM 1582 O O . PHE B 1 81 ? 14.18 -19.547 -0.764 1 82.19 81 PHE B O 1
ATOM 1589 N N . ARG B 1 82 ? 15.727 -18.125 -1.693 1 84.56 82 ARG B N 1
ATOM 1590 C CA . ARG B 1 82 ? 15.391 -18.453 -3.072 1 84.56 82 ARG B CA 1
ATOM 1591 C C . ARG B 1 82 ? 13.906 -18.219 -3.346 1 84.56 82 ARG B C 1
ATOM 1593 O O . ARG B 1 82 ? 13.227 -19.094 -3.883 1 84.56 82 ARG B O 1
ATOM 1600 N N . CYS B 1 83 ? 13.422 -17.141 -2.938 1 89.88 83 CYS B N 1
ATOM 1601 C CA . CYS B 1 83 ? 12.031 -16.75 -3.117 1 89.88 83 CYS B CA 1
ATOM 1602 C C . CYS B 1 83 ? 11.633 -16.828 -4.586 1 89.88 83 CYS B C 1
ATOM 1604 O O . CYS B 1 83 ? 12.328 -16.297 -5.453 1 89.88 83 CYS B O 1
ATOM 1606 N N . PRO B 1 84 ? 10.594 -17.594 -4.801 1 93.88 84 PRO B N 1
ATOM 1607 C CA . PRO B 1 84 ? 10.125 -17.594 -6.188 1 93.88 84 PRO B CA 1
ATOM 1608 C C . PRO B 1 84 ? 9.68 -16.203 -6.664 1 93.88 84 PRO B C 1
ATOM 1610 O O . PRO B 1 84 ? 9.469 -15.312 -5.844 1 93.88 84 PRO B O 1
ATOM 1613 N N . PRO B 1 85 ? 9.586 -16 -7.984 1 94.56 85 PRO B N 1
ATOM 1614 C CA . PRO B 1 85 ? 9.016 -14.742 -8.492 1 94.56 85 PRO B CA 1
ATOM 1615 C C . PRO B 1 85 ? 7.637 -14.445 -7.91 1 94.56 85 PRO B C 1
ATOM 1617 O O . PRO B 1 85 ? 6.832 -15.359 -7.723 1 94.56 85 PRO B O 1
ATOM 1620 N N . VAL B 1 86 ? 7.43 -13.195 -7.672 1 92.38 8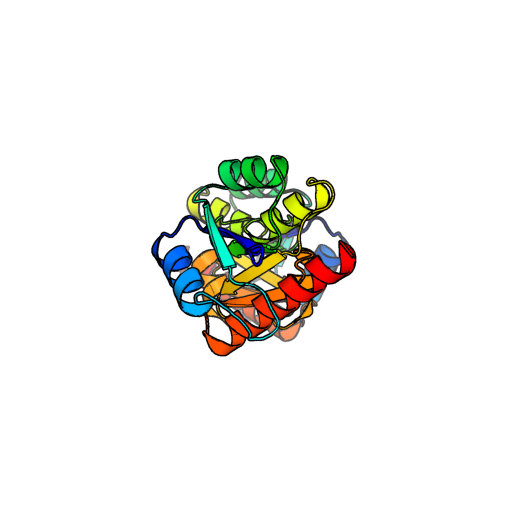6 VAL B N 1
ATOM 1621 C CA . VAL B 1 86 ? 6.18 -12.789 -7.035 1 92.38 86 VAL B CA 1
ATOM 1622 C C . VAL B 1 86 ? 5.406 -11.859 -7.969 1 92.38 86 VAL B C 1
ATOM 1624 O O . VAL B 1 86 ? 5.961 -10.891 -8.492 1 92.38 86 VAL B O 1
ATOM 1627 N N . LEU B 1 87 ? 4.148 -12.156 -8.203 1 91.69 87 LEU B N 1
ATOM 1628 C CA . LEU B 1 87 ? 3.176 -11.32 -8.898 1 91.69 87 LEU B CA 1
ATOM 1629 C C . LEU B 1 87 ? 2.191 -10.703 -7.91 1 91.69 87 LEU B C 1
ATOM 1631 O O . LEU B 1 87 ? 1.449 -11.414 -7.234 1 91.69 87 LEU B O 1
ATOM 1635 N N . LEU B 1 88 ? 2.166 -9.414 -7.855 1 86.88 88 LEU B N 1
ATOM 1636 C CA . LEU B 1 88 ? 1.304 -8.703 -6.918 1 86.88 88 LEU B CA 1
ATOM 1637 C C . LEU B 1 88 ? 0.01 -8.258 -7.598 1 86.88 88 LEU B C 1
ATOM 1639 O O . LEU B 1 88 ? 0.038 -7.723 -8.711 1 86.88 88 LEU B O 1
ATOM 1643 N N . LEU B 1 89 ? -1.135 -8.625 -6.984 1 84.81 89 LEU B N 1
ATOM 1644 C CA . LEU B 1 89 ? -2.416 -8.07 -7.414 1 84.81 89 LEU B CA 1
ATOM 1645 C C . LEU B 1 89 ? -2.689 -6.734 -6.73 1 84.81 89 LEU B C 1
ATOM 1647 O O . LEU B 1 89 ? -2.645 -6.641 -5.504 1 84.81 89 LEU B O 1
ATOM 1651 N N . ILE B 1 90 ? -2.887 -5.688 -7.496 1 73.25 90 ILE B N 1
ATOM 1652 C CA . ILE B 1 90 ? -3.066 -4.367 -6.902 1 73.25 90 ILE B CA 1
ATOM 1653 C C . ILE B 1 90 ? -4.406 -3.783 -7.34 1 73.25 90 ILE B C 1
ATOM 1655 O O . ILE B 1 90 ? -4.887 -4.07 -8.438 1 73.25 90 ILE B O 1
ATOM 1659 N N . GLY B 1 91 ? -5.121 -3.113 -6.441 1 65 91 GLY B N 1
ATOM 1660 C CA . GLY B 1 91 ? -6.297 -2.375 -6.875 1 65 91 GLY B CA 1
ATOM 1661 C C . GLY B 1 91 ? -5.988 -1.334 -7.934 1 65 91 GLY B C 1
ATOM 1662 O O . GLY B 1 91 ? -4.824 -0.99 -8.156 1 65 91 GLY B O 1
ATOM 1663 N N . ARG B 1 92 ? -7.016 -1.059 -8.797 1 51.56 92 ARG B N 1
ATOM 1664 C CA . ARG B 1 92 ? -6.805 -0.053 -9.836 1 51.56 92 ARG B CA 1
ATOM 1665 C C . ARG B 1 92 ? -6.191 1.216 -9.25 1 51.56 92 ARG B C 1
ATOM 1667 O O . ARG B 1 92 ? -6.656 1.718 -8.219 1 51.56 92 ARG B O 1
ATOM 1674 N N . PRO B 1 93 ? -4.828 1.483 -9.641 1 49.25 93 PRO B N 1
ATOM 1675 C CA . PRO B 1 93 ? -3.996 2.588 -9.156 1 49.25 93 PRO B CA 1
ATOM 1676 C C . PRO B 1 93 ? -4.809 3.84 -8.828 1 49.25 93 PRO B C 1
ATOM 1678 O O . PRO B 1 93 ? -4.48 4.562 -7.887 1 49.25 93 PRO B O 1
ATOM 1681 N N . GLN B 1 94 ? -5.473 4.293 -9.961 1 46.53 94 GLN B N 1
ATOM 1682 C CA . GLN B 1 94 ? -5.848 5.691 -9.781 1 46.53 94 GLN B CA 1
ATOM 1683 C C . GLN B 1 94 ? -6.336 5.953 -8.359 1 46.53 94 GLN B C 1
ATOM 1685 O O . GLN B 1 94 ? -5.73 6.734 -7.625 1 46.53 94 GLN B O 1
ATOM 1690 N N . ASP B 1 95 ? -7.723 6.285 -7.996 1 45.38 95 ASP B N 1
ATOM 1691 C CA . ASP B 1 95 ? -8.586 6.992 -7.055 1 45.38 95 ASP B CA 1
ATOM 1692 C C . ASP B 1 95 ? -8.898 6.125 -5.84 1 45.38 95 ASP B C 1
ATOM 1694 O O . ASP B 1 95 ? -8.719 6.559 -4.699 1 45.38 95 ASP B O 1
ATOM 1698 N N . ALA B 1 96 ? -9.461 5.012 -6.105 1 45.97 96 ALA B N 1
ATOM 1699 C CA . ALA B 1 96 ? -10.43 4.363 -5.223 1 45.97 96 ALA B CA 1
ATOM 1700 C C . ALA B 1 96 ? -9.727 3.521 -4.164 1 45.97 96 ALA B C 1
ATOM 1702 O O . ALA B 1 96 ? -10.164 3.467 -3.012 1 45.97 96 ALA B O 1
ATOM 1703 N N . TRP B 1 97 ? -8.641 2.885 -4.512 1 48.44 97 TRP B N 1
ATOM 1704 C CA . TRP B 1 97 ? -8.078 1.915 -3.576 1 48.44 97 TRP B CA 1
ATOM 1705 C C . TRP B 1 97 ? -7.473 2.615 -2.365 1 48.44 97 TRP B C 1
ATOM 1707 O O . TRP B 1 97 ? -7.637 2.16 -1.23 1 48.44 97 TRP B O 1
ATOM 1717 N N . LEU B 1 98 ? -6.637 3.691 -2.789 1 52.56 98 LEU B N 1
ATOM 1718 C CA . LEU B 1 98 ? -6.035 4.434 -1.685 1 52.56 98 LEU B CA 1
ATOM 1719 C C . LEU B 1 98 ? -7.102 4.871 -0.686 1 52.56 98 LEU B C 1
ATOM 1721 O O . LEU B 1 98 ? -6.902 4.77 0.527 1 52.56 98 LEU B O 1
ATOM 1725 N N . ALA B 1 99 ? -8.172 5.344 -1.377 1 51.09 99 ALA B N 1
ATOM 1726 C CA . ALA B 1 99 ? -9.219 5.875 -0.504 1 51.09 99 ALA B CA 1
ATOM 1727 C C . ALA B 1 99 ? -9.938 4.75 0.233 1 51.09 99 ALA B C 1
ATOM 1729 O O . ALA B 1 99 ? -10.188 4.848 1.438 1 51.09 99 ALA B O 1
ATOM 1730 N N . THR B 1 100 ? -10.195 3.719 -0.547 1 53.69 100 THR B N 1
ATOM 1731 C CA . THR B 1 100 ? -11.047 2.686 0.034 1 53.69 100 THR B CA 1
ATOM 1732 C C . THR B 1 100 ? -10.289 1.891 1.092 1 53.69 100 THR B C 1
ATOM 1734 O O . THR B 1 100 ? -10.797 1.659 2.189 1 53.69 100 THR B O 1
ATOM 1737 N N . TRP B 1 101 ? -9.102 1.749 0.74 1 58.59 101 TRP B N 1
ATOM 1738 C CA . TRP B 1 101 ? -8.414 0.827 1.643 1 58.59 101 TRP B CA 1
ATOM 1739 C C . TRP B 1 101 ? -7.816 1.571 2.83 1 58.59 101 TRP B C 1
ATOM 1741 O O . TRP B 1 101 ? -7.77 1.044 3.943 1 58.59 101 TRP B O 1
ATOM 1751 N N . SER B 1 102 ? -7.348 2.771 2.506 1 65.38 102 SER B N 1
ATOM 1752 C CA . SER B 1 102 ? -6.691 3.508 3.58 1 65.38 102 SER B CA 1
ATOM 1753 C C . SER B 1 102 ? -7.703 4.285 4.418 1 65.38 102 SER B C 1
ATOM 1755 O O . SER B 1 102 ? -7.41 4.668 5.555 1 65.38 102 SER B O 1
ATOM 1757 N N . ARG B 1 103 ? -8.891 4.512 3.947 1 75.5 103 ARG B N 1
ATOM 1758 C CA . ARG B 1 103 ? -9.883 5.398 4.547 1 75.5 103 ARG B CA 1
ATOM 1759 C C . ARG B 1 103 ? -9.32 6.805 4.723 1 75.5 103 ARG B C 1
ATOM 1761 O O . ARG B 1 103 ? -9.805 7.57 5.559 1 75.5 103 ARG B O 1
ATOM 1768 N N . ALA B 1 104 ? -8.242 7.066 4 1 82.25 104 ALA B N 1
ATOM 1769 C CA . ALA B 1 104 ? -7.676 8.414 4.035 1 82.25 104 ALA B CA 1
ATOM 1770 C C . ALA B 1 104 ? -8.664 9.43 3.467 1 82.25 104 ALA B C 1
ATOM 1772 O O . ALA B 1 104 ? -9.484 9.102 2.613 1 82.25 104 ALA B O 1
ATOM 1773 N N . ASP B 1 105 ? -8.555 10.656 3.998 1 87.38 105 ASP B N 1
ATOM 1774 C CA . ASP B 1 105 ? -9.445 11.711 3.541 1 87.38 105 ASP B CA 1
ATOM 1775 C C . ASP B 1 105 ? -8.945 12.328 2.232 1 87.38 105 ASP B C 1
ATOM 1777 O O . ASP B 1 105 ? -9.727 12.914 1.479 1 87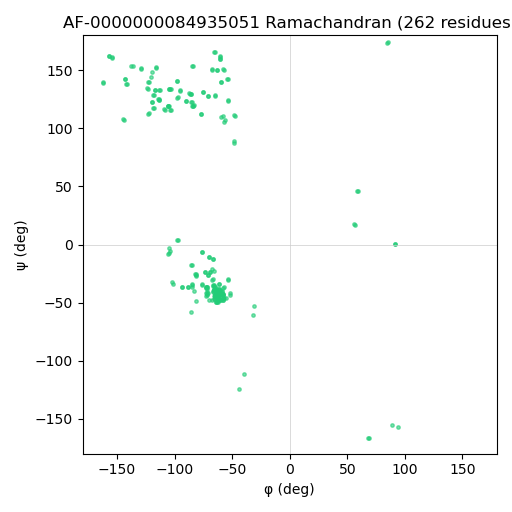.38 105 ASP B O 1
ATOM 1781 N N . ALA B 1 106 ? -7.652 12.258 1.985 1 85.38 106 ALA B N 1
ATOM 1782 C CA . ALA B 1 106 ? -7.008 12.711 0.757 1 85.38 106 ALA B CA 1
ATOM 1783 C C . ALA B 1 106 ? -5.676 12 0.541 1 85.38 106 ALA B C 1
ATOM 1785 O O . ALA B 1 106 ? -5.121 11.414 1.47 1 85.38 106 ALA B O 1
ATOM 1786 N N . ALA B 1 107 ? -5.23 12.078 -0.702 1 83.94 107 ALA B N 1
ATOM 1787 C CA . ALA B 1 107 ? -3.936 11.5 -1.048 1 83.94 107 ALA B CA 1
ATOM 1788 C C . ALA B 1 107 ? -3.193 12.383 -2.051 1 83.94 107 ALA B C 1
ATOM 1790 O O . ALA B 1 107 ? -3.805 12.953 -2.957 1 83.94 107 ALA B O 1
ATOM 1791 N N . VAL B 1 108 ? -1.873 12.531 -1.814 1 83.94 108 VAL B N 1
ATOM 1792 C CA . VAL B 1 108 ? -1.016 13.258 -2.744 1 83.94 108 VAL B CA 1
ATOM 1793 C C . VAL B 1 108 ? 0.208 12.406 -3.088 1 83.94 108 VAL B C 1
ATOM 1795 O O . VAL B 1 108 ? 0.643 11.578 -2.285 1 83.94 108 VAL B O 1
ATOM 1798 N N . THR B 1 109 ? 0.75 12.594 -4.234 1 78.69 109 THR B N 1
ATOM 1799 C CA . THR B 1 109 ? 1.879 11.797 -4.703 1 78.69 109 THR B CA 1
ATOM 1800 C C . THR B 1 109 ? 3.197 12.367 -4.191 1 78.69 109 THR B C 1
ATOM 1802 O O . THR B 1 109 ? 3.293 13.57 -3.922 1 78.69 109 THR B O 1
ATOM 1805 N N . LEU B 1 110 ? 4.168 11.445 -4.082 1 77.81 110 LEU B N 1
ATOM 1806 C CA . LEU B 1 110 ? 5.555 11.836 -3.861 1 77.81 110 LEU B CA 1
ATOM 1807 C C . LEU B 1 110 ? 6.332 11.836 -5.172 1 77.81 110 LEU B C 1
ATOM 1809 O O . LEU B 1 110 ? 6.133 10.969 -6.02 1 77.81 110 LEU B O 1
ATOM 1813 N N . PRO B 1 111 ? 7.246 12.781 -5.473 1 81.81 111 PRO B N 1
ATOM 1814 C CA . PRO B 1 111 ? 7.543 13.945 -4.629 1 81.81 111 PRO B CA 1
ATOM 1815 C C . PRO B 1 111 ? 6.379 14.93 -4.555 1 81.81 111 PRO B C 1
ATOM 1817 O O . PRO B 1 111 ? 5.633 15.086 -5.523 1 81.81 111 PRO B O 1
ATOM 1820 N N . VAL B 1 112 ? 6.312 15.562 -3.514 1 86.81 112 VAL B N 1
ATOM 1821 C CA . VAL B 1 112 ? 5.16 16.422 -3.27 1 86.81 112 VAL B CA 1
ATOM 1822 C C . VAL B 1 112 ? 5.223 17.641 -4.184 1 86.81 112 VAL B C 1
ATOM 1824 O O . VAL B 1 112 ? 6.277 18.266 -4.328 1 86.81 112 VAL B O 1
ATOM 1827 N N . GLU B 1 113 ? 4.172 17.875 -4.871 1 88.69 113 GLU B N 1
ATOM 1828 C CA . GLU B 1 113 ? 3.986 19.141 -5.582 1 88.69 113 GLU B CA 1
ATOM 1829 C C . GLU B 1 113 ? 3.414 20.203 -4.66 1 88.69 113 GLU B C 1
ATOM 1831 O O . GLU B 1 113 ? 2.293 20.078 -4.164 1 88.69 113 GLU B O 1
ATOM 1836 N N . PRO B 1 114 ? 4.164 21.281 -4.492 1 93.62 114 PRO B N 1
ATOM 1837 C CA . PRO B 1 114 ? 3.822 22.25 -3.447 1 93.62 114 PRO B CA 1
ATOM 1838 C C . PRO B 1 114 ? 2.402 22.797 -3.588 1 93.62 114 PRO B C 1
ATOM 1840 O O . PRO B 1 114 ? 1.663 22.875 -2.604 1 93.62 114 PRO B O 1
ATOM 1843 N N . VAL B 1 115 ? 1.956 23.188 -4.773 1 93.38 115 VAL B N 1
ATOM 1844 C CA . VAL B 1 115 ? 0.642 23.797 -4.965 1 93.38 115 VAL B CA 1
ATOM 1845 C C . VAL B 1 115 ? -0.448 22.781 -4.637 1 93.38 115 VAL B C 1
ATOM 1847 O O . VAL B 1 115 ? -1.386 23.078 -3.895 1 93.38 115 VAL B O 1
ATOM 1850 N N . GLU B 1 116 ? -0.308 21.562 -5.16 1 92.06 116 GLU B N 1
ATOM 1851 C CA . GLU B 1 116 ? -1.284 20.5 -4.926 1 92.06 116 GLU B CA 1
ATOM 1852 C C . GLU B 1 116 ? -1.337 20.125 -3.449 1 92.06 116 GLU B C 1
ATOM 1854 O O . GLU B 1 116 ? -2.42 19.922 -2.891 1 92.06 116 GLU B O 1
ATOM 1859 N N . PHE B 1 117 ? -0.204 20 -2.889 1 94.12 117 PHE B N 1
ATOM 1860 C CA . PHE B 1 117 ? -0.128 19.609 -1.487 1 94.12 117 PHE B CA 1
ATOM 1861 C C . PHE B 1 117 ? -0.786 20.656 -0.594 1 94.12 117 PHE B C 1
ATOM 1863 O O . PHE B 1 117 ? -1.612 20.328 0.258 1 94.12 117 PHE B O 1
ATOM 1870 N N . ALA B 1 118 ? -0.385 21.938 -0.819 1 96.31 118 ALA B N 1
ATOM 1871 C CA . ALA B 1 118 ? -0.928 23.016 -0.012 1 96.31 118 ALA B CA 1
ATOM 1872 C C . ALA B 1 118 ? -2.447 23.094 -0.132 1 96.31 118 ALA B C 1
ATOM 1874 O O . ALA B 1 118 ? -3.146 23.281 0.865 1 96.31 118 ALA B O 1
ATOM 1875 N N . ALA B 1 119 ? -2.91 22.906 -1.307 1 95.75 119 ALA B N 1
ATOM 1876 C CA . ALA B 1 119 ? -4.352 22.953 -1.537 1 95.75 119 ALA B CA 1
ATOM 1877 C C . ALA B 1 119 ? -5.062 21.828 -0.799 1 95.75 119 ALA B C 1
ATOM 1879 O O . ALA B 1 119 ? -6.109 22.031 -0.185 1 95.75 119 ALA B O 1
ATOM 1880 N N . SER B 1 120 ? -4.523 20.625 -0.841 1 95 120 SER B N 1
ATOM 1881 C CA . SER B 1 120 ? -5.113 19.469 -0.182 1 95 120 SER B CA 1
ATOM 1882 C C . SER B 1 120 ? -5.105 19.641 1.335 1 95 120 SER B C 1
ATOM 1884 O O . SER B 1 120 ? -6.094 19.328 2.004 1 95 120 SER B O 1
ATOM 1886 N N . LEU B 1 121 ? -3.977 20.109 1.812 1 96.75 121 LEU B N 1
ATOM 1887 C CA . LEU B 1 121 ? -3.85 20.328 3.248 1 96.75 121 LEU B CA 1
ATOM 1888 C C . LEU B 1 121 ? -4.852 21.375 3.73 1 96.75 121 LEU B C 1
ATOM 1890 O O . LEU B 1 121 ? -5.52 21.172 4.746 1 96.75 121 LEU B O 1
ATOM 1894 N N . ALA B 1 122 ? -4.965 22.469 2.967 1 96.75 122 ALA B N 1
ATOM 1895 C CA . ALA B 1 122 ? -5.895 23.547 3.322 1 96.75 122 ALA B CA 1
ATOM 1896 C C . ALA B 1 122 ? -7.328 23.031 3.363 1 96.75 122 ALA B C 1
ATOM 1898 O O . ALA B 1 122 ? -8.094 23.375 4.27 1 96.75 122 ALA B O 1
ATOM 1899 N N . ALA B 1 123 ? -7.664 22.266 2.432 1 95.94 123 ALA B N 1
ATOM 1900 C CA . ALA B 1 123 ? -9.016 21.719 2.365 1 95.94 123 ALA B CA 1
ATOM 1901 C C . ALA B 1 123 ? -9.328 20.875 3.602 1 95.94 123 ALA B C 1
ATOM 1903 O O . ALA B 1 123 ? -10.43 20.953 4.148 1 95.94 123 ALA B O 1
ATOM 1904 N N . LEU B 1 124 ? -8.367 20.141 4.039 1 95.81 124 LEU B N 1
ATOM 1905 C CA . LEU B 1 124 ? -8.57 19.281 5.199 1 95.81 124 LEU B CA 1
ATOM 1906 C C . LEU B 1 124 ? -8.648 20.109 6.48 1 95.81 124 LEU B C 1
ATOM 1908 O O . LEU B 1 124 ? -9.414 19.766 7.387 1 95.81 124 LEU B O 1
ATOM 1912 N N . ILE B 1 125 ? -7.844 21.141 6.512 1 95.38 125 ILE B N 1
ATOM 1913 C CA . ILE B 1 125 ? -7.895 22.031 7.664 1 95.38 125 ILE B CA 1
ATOM 1914 C C . ILE B 1 125 ? -9.273 22.672 7.75 1 95.38 125 ILE B C 1
ATOM 1916 O O . ILE B 1 125 ? -9.859 22.766 8.828 1 95.38 125 ILE B O 1
ATOM 1920 N N . ARG B 1 126 ? -9.805 23.109 6.582 1 94.62 126 ARG B N 1
ATOM 1921 C CA . ARG B 1 126 ? -11.141 23.688 6.535 1 94.62 126 ARG B CA 1
ATOM 1922 C C . ARG B 1 126 ? -12.188 22.719 7.062 1 94.62 126 ARG B C 1
ATOM 1924 O O . ARG B 1 126 ? -13.062 23.094 7.848 1 94.62 126 ARG B O 1
ATOM 1931 N N . SER B 1 127 ? -12.07 21.5 6.602 1 91.25 127 SER B N 1
ATOM 1932 C CA . SER B 1 127 ? -13.023 20.469 6.984 1 91.25 127 SER B CA 1
ATOM 1933 C C . SER B 1 127 ? -12.992 20.219 8.492 1 91.25 127 SER B C 1
ATOM 1935 O O . SER B 1 127 ? -14.039 20.031 9.117 1 91.25 127 SER B O 1
ATOM 1937 N N . ARG B 1 128 ? -11.836 20.172 9.031 1 90.81 128 ARG B N 1
ATOM 1938 C CA . ARG B 1 128 ? -11.656 19.938 10.461 1 90.81 128 ARG B CA 1
ATOM 1939 C C . ARG B 1 128 ? -12.234 21.094 11.281 1 90.81 128 ARG B C 1
ATOM 1941 O O . ARG B 1 128 ? -12.906 20.859 12.289 1 90.81 128 ARG B O 1
ATOM 1948 N N . LEU B 1 129 ? -11.969 22.25 10.852 1 86.19 129 LEU B N 1
ATOM 1949 C CA . LEU B 1 129 ? -12.375 23.438 11.609 1 86.19 129 LEU B CA 1
ATOM 1950 C C . LEU B 1 129 ? -13.883 23.656 11.484 1 86.19 129 LEU B C 1
ATOM 1952 O O . LEU B 1 129 ? -14.5 24.234 12.383 1 86.19 129 LEU B O 1
ATOM 1956 N N . SER B 1 130 ? -14.43 23.109 10.383 1 81.62 130 SER B N 1
ATOM 1957 C CA . SER B 1 130 ? -15.875 23.219 10.211 1 81.62 130 SER B CA 1
ATOM 1958 C C . SER B 1 130 ? -16.609 22.234 11.109 1 81.62 130 SER B C 1
ATOM 1960 O O . SER B 1 130 ? -17.75 22.484 11.508 1 81.62 130 SER B O 1
ATOM 1962 N N . ILE B 1 131 ? -16.078 21.094 11.359 1 69.81 131 ILE B N 1
ATOM 1963 C CA . ILE B 1 131 ? -16.703 20.094 12.219 1 69.81 131 ILE B CA 1
ATOM 1964 C C . ILE B 1 131 ? -16.625 20.547 13.68 1 69.81 131 ILE B C 1
ATOM 1966 O O . ILE B 1 131 ? -17.562 20.344 14.445 1 69.81 131 ILE B O 1
ATOM 1970 N N . ASP B 1 132 ? -15.523 21.078 14.023 1 64.75 132 ASP B N 1
ATOM 1971 C CA . ASP B 1 132 ? -15.359 21.531 15.398 1 64.75 132 ASP B CA 1
ATOM 1972 C C . ASP B 1 132 ? -16.219 22.75 15.68 1 64.75 132 ASP B C 1
ATOM 1974 O O . ASP B 1 132 ? -16.484 23.078 16.844 1 64.75 132 ASP B O 1
ATOM 1978 N N . ALA B 1 133 ? -16.828 23.375 14.547 1 55.5 133 ALA B N 1
ATOM 1979 C CA . ALA B 1 133 ? -17.75 24.469 14.742 1 55.5 133 ALA B CA 1
ATOM 1980 C C . ALA B 1 133 ? -19.188 23.969 14.859 1 55.5 133 ALA B C 1
ATOM 1982 O O . ALA B 1 133 ? -19.547 22.938 14.266 1 55.5 133 ALA B O 1
#

pLDDT: mean 83.42, std 14.9, range [44.44, 97.44]

Organism: Streptomyces venezuelae (strain ATCC 10712 / CBS 650.69 / DSM 40230 / JCM 4526 / NBRC 13096 / PD 04745) (NCBI:txid953739)

Secondary structure (DSSP, 8-state):
---PEEEEEE-S-HHHHHHHHHHH-S-SSTTS--EEEEEESSHHHHHHHHHH---SEEEEETTSSEEHHHHHHHHHHHHSTTPPPEEEEEE-TTHHHHHHHH--SEEEEESPPHHHHHHHHHHHHHHHHHH--/---PEEEEEE-S-HHHHHHHHHHH-S-SSTTS--EEEEEESSHHHHHHHHHH---SEEEEETTSSEEHHHHHHHHHHHHSTTPPPEEEEEE-TTTHHHHHHH--SEEEEESPPHHHHHHHHHHHHHHHHHH--

Solvent-accessible surface area (backbone atoms only — not comparable to full-atom values): 13818 Å² total; per-residue (Å²): 126,84,68,56,41,29,34,34,38,38,30,65,43,67,68,58,50,51,51,50,51,63,34,31,48,56,50,44,38,91,92,47,58,40,55,42,79,44,82,24,62,43,69,70,54,44,54,52,51,59,71,73,49,80,55,38,32,37,35,36,33,33,73,56,38,75,23,19,24,36,19,47,39,33,47,44,60,72,64,39,82,84,52,49,48,33,37,34,36,34,58,50,64,68,74,58,40,60,34,65,62,14,63,39,73,41,76,45,47,46,79,74,47,38,70,63,47,9,49,54,51,38,52,42,47,51,54,44,56,53,66,78,94,126,86,67,58,40,28,34,37,38,37,30,65,42,67,67,57,50,51,49,51,51,63,34,31,50,57,49,46,37,91,92,47,56,40,54,41,80,45,82,25,61,45,68,70,53,45,54,52,50,60,70,73,48,81,54,38,32,37,35,37,33,34,74,55,38,71,24,18,25,36,18,47,40,32,47,43,60,71,66,40,83,83,52,50,46,32,36,34,37,33,59,50,61,84,67,56,40,61,34,65,61,15,64,38,74,41,74,46,46,46,79,72,48,38,70,62,47,10,50,54,51,37,52,43,47,50,54,43,56,53,64,78,92

InterPro domains:
  IPR001789 Signal transduction response regulator, receiver domain [PS50110] (6-125)
  IPR011006 CheY-like superfamily [SSF52172] (3-129)

Sequence (266 aa):
MQSSATVLVYSDDANTREQVRLAAGRRPASDVPPVEFVECATLPAVLKRLDEGGVDVCVLDGEAVPAGGMGVCRQIKDEVFRCPPVLLLIGRPQDAWLATWSRADAAVTLPVEPVEFAASLAALIRSRLSIDAMQSSATVLVYSDDANTREQVRLAAGRRPASDVPPVEFVECATLPAVLKRLDEGGVDVCVLDGEAVPAGGMGVCRQIKDEVFRCPPVLLLIGRPQDAWLATWSRADAAVTLPVEPVEFAASLAALIRSRLSIDA